Protein AF-A0A1X2GR60-F1 (afdb_monomer)

Structure (mmCIF, N/CA/C/O backbone):
data_AF-A0A1X2GR60-F1
#
_entry.id   AF-A0A1X2GR60-F1
#
loop_
_atom_site.group_PDB
_atom_site.id
_atom_site.type_symbol
_atom_site.label_atom_id
_atom_site.label_alt_id
_atom_site.label_comp_id
_atom_site.label_asym_id
_atom_site.label_entity_id
_atom_site.label_seq_id
_atom_site.pdbx_PDB_ins_code
_atom_site.Cartn_x
_atom_site.Cartn_y
_atom_site.Cartn_z
_atom_site.occupancy
_atom_site.B_iso_or_equiv
_atom_site.auth_seq_id
_atom_site.auth_comp_id
_atom_site.auth_asym_id
_atom_site.auth_atom_id
_atom_site.pdbx_PDB_model_num
ATOM 1 N N . MET A 1 1 ? -21.764 -16.184 -17.260 1.00 87.44 1 MET A N 1
ATOM 2 C CA . MET A 1 1 ? -20.503 -15.570 -16.790 1.00 87.44 1 MET A CA 1
ATOM 3 C C . MET A 1 1 ? -19.332 -15.971 -17.680 1.00 87.44 1 MET A C 1
ATOM 5 O O . MET A 1 1 ? -18.820 -15.105 -18.367 1.00 87.44 1 MET A O 1
ATOM 9 N N . VAL A 1 2 ? -18.964 -17.258 -17.757 1.00 93.44 2 VAL A N 1
ATOM 10 C CA . VAL A 1 2 ? -17.847 -17.737 -18.608 1.00 93.44 2 VAL A CA 1
ATOM 11 C C . VAL A 1 2 ? -18.025 -17.374 -20.090 1.00 93.44 2 VAL A C 1
ATOM 13 O O . VAL A 1 2 ? -17.115 -16.819 -20.694 1.00 93.44 2 VAL A O 1
ATOM 16 N N . GLU A 1 3 ? -19.208 -17.631 -20.658 1.00 94.69 3 GLU A N 1
ATOM 17 C CA . GLU A 1 3 ? -19.495 -17.353 -22.076 1.00 94.69 3 GLU A CA 1
ATOM 18 C C . GLU A 1 3 ? -19.376 -15.862 -22.424 1.00 94.69 3 GLU A C 1
ATOM 20 O O . GLU A 1 3 ? -18.867 -15.495 -23.476 1.00 94.69 3 GLU A O 1
ATOM 25 N N . THR A 1 4 ? -19.771 -14.989 -21.496 1.00 93.88 4 THR A N 1
ATOM 26 C CA . THR A 1 4 ? -19.674 -13.533 -21.643 1.00 93.88 4 THR A CA 1
ATOM 27 C C . THR A 1 4 ? -18.219 -13.077 -21.762 1.00 93.88 4 THR A C 1
ATOM 29 O O . THR A 1 4 ? -17.904 -12.268 -22.627 1.00 93.88 4 THR A O 1
ATOM 32 N N . VAL A 1 5 ? -17.323 -13.622 -20.930 1.00 92.31 5 VAL A N 1
ATOM 33 C CA . VAL A 1 5 ? -15.880 -13.326 -21.000 1.00 92.31 5 VAL A CA 1
ATOM 34 C C . VAL A 1 5 ? -15.274 -13.906 -22.280 1.00 92.31 5 VAL A C 1
ATOM 36 O O . VAL A 1 5 ? -14.484 -13.238 -22.937 1.00 92.31 5 VAL A O 1
ATOM 39 N N . ARG A 1 6 ? -15.682 -15.116 -22.679 1.00 94.00 6 ARG A N 1
ATOM 40 C CA . ARG A 1 6 ? -15.209 -15.776 -23.906 1.00 94.00 6 ARG A CA 1
ATOM 41 C C . ARG A 1 6 ? -15.591 -15.014 -25.179 1.00 94.00 6 ARG A C 1
ATOM 43 O O . ARG A 1 6 ? -14.799 -14.970 -26.112 1.00 94.00 6 ARG A O 1
ATOM 50 N N . ALA A 1 7 ? -16.776 -14.405 -25.214 1.00 94.94 7 ALA A N 1
ATOM 51 C CA . ALA A 1 7 ? -17.212 -13.579 -26.339 1.00 94.94 7 ALA A CA 1
ATOM 52 C C . ALA A 1 7 ? -16.352 -12.313 -26.513 1.00 94.94 7 ALA A C 1
ATOM 54 O O . ALA A 1 7 ? -16.164 -11.859 -27.637 1.00 94.94 7 ALA A O 1
ATOM 55 N N . MET A 1 8 ? -15.819 -11.759 -25.416 1.00 92.62 8 MET A N 1
ATOM 56 C CA . MET A 1 8 ? -14.900 -10.613 -25.451 1.00 92.62 8 MET A CA 1
ATOM 57 C C . MET A 1 8 ? -13.451 -11.033 -25.736 1.00 92.62 8 MET A C 1
ATOM 59 O O . MET A 1 8 ? -12.736 -10.318 -26.431 1.00 92.62 8 MET A O 1
ATOM 63 N N . PHE A 1 9 ? -13.027 -12.190 -25.214 1.00 92.06 9 PHE A N 1
ATOM 64 C CA . PHE A 1 9 ? -11.662 -12.707 -25.322 1.00 92.06 9 PHE A CA 1
ATOM 65 C C . PHE A 1 9 ? -11.655 -14.150 -25.852 1.00 92.06 9 PHE A C 1
ATOM 67 O O . PHE A 1 9 ? -11.554 -15.098 -25.065 1.00 92.06 9 PHE A O 1
ATOM 74 N N . PRO A 1 10 ? -11.746 -14.346 -27.180 1.00 91.25 10 PRO A N 1
ATOM 75 C CA . PRO A 1 10 ? -11.765 -15.682 -27.776 1.00 91.25 10 PRO A CA 1
ATOM 76 C C . PRO A 1 10 ? -10.426 -16.425 -27.642 1.00 91.25 10 PRO A C 1
ATOM 78 O O . PRO A 1 10 ? -10.414 -17.655 -27.668 1.00 91.25 10 PRO A O 1
ATOM 81 N N . ASP A 1 11 ? -9.321 -15.695 -27.458 1.00 91.50 11 ASP A N 1
ATOM 82 C CA . ASP A 1 11 ? -7.968 -16.251 -27.316 1.00 91.50 11 ASP A CA 1
ATOM 83 C C . ASP A 1 11 ? -7.690 -16.843 -25.924 1.00 91.50 11 ASP A C 1
ATOM 85 O O . ASP A 1 11 ? -6.737 -17.602 -25.739 1.00 91.50 11 ASP A O 1
ATOM 89 N N . ILE A 1 12 ? -8.519 -16.520 -24.923 1.00 89.81 12 ILE A N 1
ATOM 90 C CA . ILE A 1 12 ? -8.322 -16.993 -23.552 1.00 89.81 12 ILE A CA 1
ATOM 91 C C . ILE A 1 12 ? -9.020 -18.349 -23.364 1.00 89.81 12 ILE A C 1
ATOM 93 O O . ILE A 1 12 ? -10.223 -18.480 -23.617 1.00 89.81 12 ILE A O 1
ATOM 97 N N . PRO A 1 13 ? -8.314 -19.379 -22.859 1.00 91.44 13 PRO A N 1
ATOM 98 C CA . PRO A 1 13 ? -8.901 -20.697 -22.672 1.00 91.44 13 PRO A CA 1
ATOM 99 C C . PRO A 1 13 ? -9.996 -20.681 -21.601 1.00 91.44 13 PRO A C 1
ATOM 101 O O . PRO A 1 13 ? -9.857 -20.095 -20.526 1.00 91.44 13 PRO A O 1
ATOM 104 N N . THR A 1 14 ? -11.075 -21.425 -21.856 1.00 91.69 14 THR A N 1
ATOM 105 C CA . THR A 1 14 ? -12.252 -21.496 -20.974 1.00 91.69 14 THR A CA 1
ATOM 106 C C . THR A 1 14 ? -11.908 -21.958 -19.554 1.00 91.69 14 THR A C 1
ATOM 108 O O . THR A 1 14 ? -12.514 -21.488 -18.595 1.00 91.69 14 THR A O 1
ATOM 111 N N . ALA A 1 15 ? -10.901 -22.823 -19.402 1.00 91.44 15 ALA A N 1
ATOM 112 C CA . ALA A 1 15 ? -10.417 -23.277 -18.099 1.00 91.44 15 ALA A CA 1
ATOM 113 C C . ALA A 1 15 ? -9.835 -22.130 -17.250 1.00 91.44 15 ALA A C 1
ATOM 115 O O . ALA A 1 15 ? -10.083 -22.068 -16.048 1.00 91.44 15 ALA A O 1
ATOM 116 N N . ALA A 1 16 ? -9.109 -21.193 -17.869 1.00 91.19 16 ALA A N 1
ATOM 117 C CA . ALA A 1 16 ? -8.563 -20.027 -17.174 1.00 91.19 16 ALA A CA 1
ATOM 118 C C . ALA A 1 16 ? -9.665 -19.048 -16.760 1.00 91.19 16 ALA A C 1
ATOM 120 O O . ALA A 1 16 ? -9.667 -18.563 -15.632 1.00 91.19 16 ALA A O 1
ATOM 121 N N . ILE A 1 17 ? -10.661 -18.844 -17.628 1.00 93.19 17 ILE A N 1
ATOM 122 C CA . ILE A 1 17 ? -11.840 -18.023 -17.321 1.00 93.19 17 ILE A CA 1
ATOM 123 C C . ILE A 1 17 ? -12.613 -18.602 -16.131 1.00 93.19 17 ILE A C 1
ATOM 125 O O . ILE A 1 17 ? -13.003 -17.865 -15.232 1.00 93.19 17 ILE A O 1
ATOM 129 N N . GLN A 1 18 ? -12.825 -19.920 -16.101 1.00 93.19 18 GLN A N 1
ATOM 130 C CA . GLN A 1 18 ? -13.515 -20.586 -14.994 1.00 93.19 18 GLN A CA 1
ATOM 131 C C . GLN A 1 18 ? -12.749 -20.450 -13.678 1.00 93.19 18 GLN A C 1
ATOM 133 O O . GLN A 1 18 ? -13.351 -20.102 -12.666 1.00 93.19 18 GLN A O 1
ATOM 138 N N . ALA A 1 19 ? -11.436 -20.680 -13.696 1.00 92.25 19 ALA A N 1
ATOM 139 C CA . ALA A 1 19 ? -10.601 -20.572 -12.506 1.00 92.25 19 ALA A CA 1
ATOM 140 C C . ALA A 1 19 ? -10.563 -19.141 -11.951 1.00 92.25 19 ALA A C 1
ATOM 142 O O . ALA A 1 19 ? -10.631 -18.944 -10.737 1.00 92.25 19 ALA A O 1
ATOM 143 N N . ASP A 1 20 ? -10.487 -18.138 -12.831 1.00 92.88 20 ASP A N 1
ATOM 144 C CA . ASP A 1 20 ? -10.507 -16.739 -12.415 1.00 92.88 20 ASP A CA 1
ATOM 145 C C . ASP A 1 20 ? -11.880 -16.333 -11.870 1.00 92.88 20 ASP A C 1
ATOM 147 O O . ASP A 1 20 ? -11.954 -15.782 -10.776 1.00 92.88 20 ASP A O 1
ATOM 151 N N . LEU A 1 21 ? -12.970 -16.711 -12.548 1.00 93.44 21 LEU A N 1
ATOM 152 C CA . LEU A 1 21 ? -14.335 -16.464 -12.073 1.00 93.44 21 LEU A CA 1
ATOM 153 C C . LEU A 1 21 ? -14.640 -17.162 -10.744 1.00 93.44 21 LEU A C 1
ATOM 155 O O . LEU A 1 21 ? -15.385 -16.618 -9.937 1.00 93.44 21 LEU A O 1
ATOM 159 N N . GLN A 1 22 ? -14.069 -18.340 -10.483 1.00 92.38 22 GLN A N 1
ATOM 160 C CA . GLN A 1 22 ? -14.180 -18.993 -9.175 1.00 92.38 22 GLN A CA 1
ATOM 161 C C . GLN A 1 22 ? -13.456 -18.216 -8.068 1.00 92.38 22 GLN A C 1
ATOM 163 O O . GLN A 1 22 ? -13.855 -18.298 -6.908 1.00 92.38 22 GLN A O 1
ATOM 168 N N . ARG A 1 23 ? -12.404 -17.461 -8.411 1.00 90.31 23 ARG A N 1
ATOM 169 C CA . ARG A 1 23 ? -11.638 -16.642 -7.465 1.00 90.31 23 ARG A CA 1
ATOM 170 C C . ARG A 1 23 ? -12.270 -15.268 -7.243 1.00 90.31 23 ARG A C 1
ATOM 172 O O . ARG A 1 23 ? -12.297 -14.799 -6.110 1.00 90.31 23 ARG A O 1
ATOM 179 N N . THR A 1 24 ? -12.733 -14.614 -8.306 1.00 92.69 24 THR A N 1
ATOM 180 C CA . THR A 1 24 ? -13.265 -13.242 -8.270 1.00 92.69 24 THR A CA 1
ATOM 181 C C . THR A 1 24 ? -14.770 -13.195 -8.017 1.00 92.69 24 THR A C 1
ATOM 183 O O . THR A 1 24 ? -15.254 -12.250 -7.402 1.00 92.69 24 THR A O 1
ATOM 186 N N . GLY A 1 25 ? -15.524 -14.184 -8.506 1.00 92.75 25 GLY A N 1
ATOM 187 C CA . GLY A 1 25 ? -16.986 -14.219 -8.457 1.00 92.75 25 GLY A CA 1
ATOM 188 C C . GLY A 1 25 ? -17.690 -13.195 -9.358 1.00 92.75 25 GLY A C 1
ATOM 189 O O . GLY A 1 25 ? -18.919 -13.164 -9.372 1.00 92.75 25 GLY A O 1
ATOM 190 N N . SER A 1 26 ? -16.954 -12.370 -10.116 1.00 94.88 26 SER A N 1
ATOM 191 C CA . SER A 1 26 ? -17.516 -11.328 -10.984 1.00 94.88 26 SER A CA 1
ATOM 192 C C . SER A 1 26 ? -16.854 -11.306 -12.358 1.00 94.88 26 SER A C 1
ATOM 194 O O . SER A 1 26 ? -15.631 -11.350 -12.491 1.00 94.88 26 SER A O 1
ATOM 196 N N . VAL A 1 27 ? -17.694 -11.173 -13.386 1.00 95.19 27 VAL A N 1
ATOM 197 C CA . VAL A 1 27 ? -17.281 -11.044 -14.789 1.00 95.19 27 VAL A CA 1
ATOM 198 C C . VAL A 1 27 ? -16.443 -9.786 -14.997 1.00 95.19 27 VAL A C 1
ATOM 200 O O . VAL A 1 27 ? -15.426 -9.849 -15.677 1.00 95.19 27 VAL A O 1
ATOM 203 N N . GLU A 1 28 ? -16.829 -8.668 -14.386 1.00 95.44 28 GLU A N 1
ATOM 204 C CA . GLU A 1 28 ? -16.167 -7.370 -14.569 1.00 95.44 28 GLU A CA 1
ATOM 205 C C . GLU A 1 28 ? -14.723 -7.404 -14.057 1.00 95.44 28 GLU A C 1
ATOM 207 O O . GLU A 1 28 ? -13.801 -6.973 -14.745 1.00 95.44 28 GLU A O 1
ATOM 212 N N . THR A 1 29 ? -14.506 -7.996 -12.879 1.00 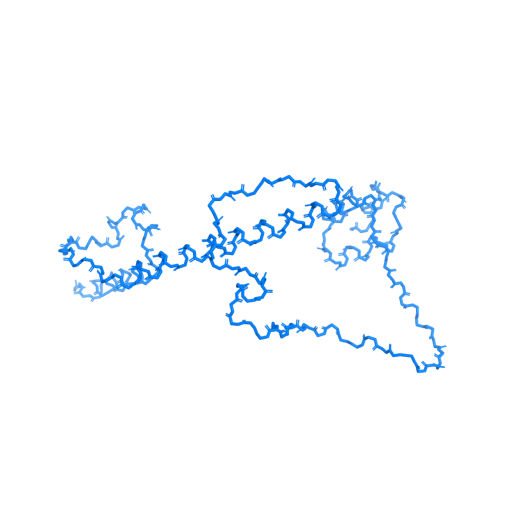94.62 29 THR A N 1
ATOM 213 C CA . THR A 1 29 ? -13.167 -8.157 -12.297 1.00 94.62 29 THR A CA 1
ATOM 214 C C . THR A 1 29 ? -12.302 -9.109 -13.119 1.00 94.62 29 THR A C 1
ATOM 216 O O . THR A 1 29 ? -11.115 -8.859 -13.297 1.00 94.62 29 THR A O 1
ATOM 219 N N . THR A 1 30 ? -12.883 -10.183 -13.659 1.00 94.00 30 THR A N 1
ATOM 220 C CA . THR A 1 30 ? -12.155 -11.109 -14.539 1.00 94.00 30 THR A CA 1
ATOM 221 C C . THR A 1 30 ? -11.760 -10.458 -15.867 1.00 94.00 30 THR A C 1
ATOM 223 O O . THR A 1 30 ? -10.674 -10.729 -16.375 1.00 94.00 30 THR A O 1
ATOM 226 N N . VAL A 1 31 ? -12.587 -9.557 -16.407 1.00 94.06 31 VAL A N 1
ATOM 227 C CA . VAL A 1 31 ? -12.248 -8.752 -17.593 1.00 94.06 31 VAL A CA 1
ATOM 228 C C . VAL A 1 31 ? -11.108 -7.770 -17.288 1.00 94.06 31 VAL A C 1
ATOM 230 O O . VAL A 1 31 ? -10.168 -7.684 -18.075 1.00 94.06 31 VAL A O 1
ATOM 233 N N . ASP A 1 32 ? -11.137 -7.080 -16.142 1.00 94.56 32 ASP A N 1
ATOM 234 C CA . ASP A 1 32 ? -10.046 -6.182 -15.715 1.00 94.56 32 ASP A CA 1
ATOM 235 C C . ASP A 1 32 ? -8.715 -6.933 -15.541 1.00 94.56 32 ASP A C 1
ATOM 237 O O . ASP A 1 32 ? -7.683 -6.483 -16.040 1.00 94.56 32 ASP A O 1
ATOM 241 N N . ASN A 1 33 ? -8.741 -8.115 -14.916 1.00 92.50 33 ASN A N 1
ATOM 242 C CA . ASN A 1 33 ? -7.558 -8.968 -14.761 1.00 92.50 33 ASN A CA 1
ATOM 243 C C . ASN A 1 33 ? -6.994 -9.404 -16.122 1.00 92.50 33 ASN A C 1
ATOM 245 O O . ASN A 1 33 ? -5.794 -9.293 -16.361 1.00 92.50 33 ASN A O 1
ATOM 249 N N . ALA A 1 34 ? -7.862 -9.851 -17.037 1.00 91.25 34 ALA A N 1
ATOM 250 C CA . ALA A 1 34 ? -7.452 -10.256 -18.379 1.00 91.25 34 ALA A CA 1
ATOM 251 C C . ALA A 1 34 ? -6.785 -9.107 -19.157 1.00 91.25 34 ALA A C 1
ATOM 253 O O . ALA A 1 34 ? -5.815 -9.337 -19.877 1.00 91.25 34 ALA A O 1
ATOM 254 N N . LEU A 1 35 ? -7.268 -7.870 -18.988 1.00 92.75 35 LEU A N 1
ATOM 255 C CA . LEU A 1 35 ? -6.684 -6.677 -19.608 1.00 92.75 35 LEU A CA 1
ATOM 256 C C . LEU A 1 35 ? -5.366 -6.249 -18.951 1.00 92.75 35 LEU A C 1
ATOM 258 O O . LEU A 1 35 ? -4.449 -5.828 -19.654 1.00 92.75 35 LEU A O 1
ATOM 262 N N . ARG A 1 36 ? -5.257 -6.350 -17.620 1.00 91.88 36 ARG A N 1
ATOM 263 C CA . ARG A 1 36 ? -4.046 -5.977 -16.870 1.00 91.88 36 ARG A CA 1
ATOM 264 C C . ARG A 1 36 ? -2.857 -6.874 -17.176 1.00 91.88 36 ARG A C 1
ATOM 266 O O . ARG A 1 36 ? -1.758 -6.369 -17.388 1.00 91.88 36 ARG A O 1
ATOM 273 N N . ASP A 1 37 ? -3.085 -8.181 -17.173 1.00 84.12 37 ASP A N 1
ATOM 274 C CA . ASP A 1 37 ? -2.028 -9.186 -17.302 1.00 84.12 37 ASP A CA 1
ATOM 275 C C . ASP A 1 37 ? -1.843 -9.669 -18.754 1.00 84.12 37 ASP A C 1
ATOM 277 O O . ASP A 1 37 ? -0.940 -10.455 -19.040 1.00 84.12 37 ASP A O 1
ATOM 281 N N . GLY A 1 38 ? -2.679 -9.196 -19.690 1.00 82.75 38 GLY A N 1
ATOM 282 C CA . GLY A 1 38 ? -2.669 -9.636 -21.091 1.00 82.75 38 GLY A CA 1
ATOM 283 C C . GLY A 1 38 ? -3.144 -11.082 -21.281 1.00 82.75 38 GLY A C 1
ATOM 284 O O . GLY A 1 38 ? -2.837 -11.711 -22.292 1.00 82.75 38 GLY A O 1
ATOM 285 N N . GLY A 1 39 ? -3.860 -11.629 -20.298 1.00 84.50 39 GLY A N 1
ATOM 286 C CA . GLY A 1 39 ? -4.341 -13.005 -20.258 1.00 84.50 39 GLY A CA 1
ATOM 287 C C . GLY A 1 39 ? -4.725 -13.419 -18.838 1.00 84.50 39 GLY A C 1
ATOM 288 O O . GLY A 1 39 ? -4.463 -12.704 -17.876 1.00 84.50 39 GLY A O 1
ATOM 289 N N . LEU A 1 40 ? -5.359 -14.585 -18.692 1.00 87.12 40 LEU A N 1
ATOM 290 C CA . LEU A 1 40 ? -5.701 -15.141 -17.379 1.00 87.12 40 LEU A CA 1
ATOM 291 C C . LEU A 1 40 ? -4.720 -16.251 -16.982 1.00 87.12 40 LEU A C 1
ATOM 293 O O . LEU A 1 40 ? -4.317 -17.044 -17.840 1.00 87.12 40 LEU A O 1
ATOM 297 N N . PRO A 1 41 ? -4.355 -16.360 -15.691 1.00 82.12 41 PRO A N 1
ATOM 298 C CA . PRO A 1 41 ? -3.475 -17.423 -15.225 1.00 82.12 41 PRO A CA 1
ATOM 299 C C . PRO A 1 41 ? -4.136 -18.788 -15.446 1.00 82.12 41 PRO A C 1
ATOM 301 O O . PRO A 1 41 ? -5.270 -19.018 -15.020 1.00 82.12 41 PRO A O 1
ATOM 304 N N . MET A 1 42 ? -3.423 -19.710 -16.102 1.00 78.12 42 MET A N 1
ATOM 305 C CA . MET A 1 42 ? -3.936 -21.066 -16.292 1.00 78.12 42 MET A CA 1
ATOM 306 C C . MET A 1 42 ? -4.059 -21.790 -14.945 1.00 78.12 42 MET A C 1
ATOM 308 O O . MET A 1 42 ? -3.121 -21.751 -14.142 1.00 78.12 42 MET A O 1
ATOM 312 N N . PRO A 1 43 ? -5.179 -22.493 -14.693 1.00 75.50 43 PRO A N 1
ATOM 313 C CA . PRO A 1 43 ? -5.293 -23.333 -13.518 1.00 75.50 43 PRO A CA 1
ATOM 314 C C . PRO A 1 43 ? -4.280 -24.469 -13.619 1.00 75.50 43 PRO A C 1
ATOM 316 O O . PRO A 1 43 ? -4.212 -25.176 -14.628 1.00 75.50 43 PRO A O 1
ATOM 319 N N . VAL A 1 44 ? -3.507 -24.667 -12.552 1.00 69.81 44 VAL A N 1
ATOM 320 C CA . VAL A 1 44 ? -2.686 -25.867 -12.400 1.00 69.81 44 VAL A CA 1
ATOM 321 C C . VAL A 1 44 ? -3.626 -27.072 -12.364 1.00 69.81 44 VAL A C 1
ATOM 323 O O . VAL A 1 44 ? -4.346 -27.292 -11.394 1.00 69.81 44 VAL A O 1
ATOM 326 N N . SER A 1 45 ? -3.684 -27.829 -13.460 1.00 58.09 45 SER A N 1
ATOM 327 C CA . SER A 1 45 ? -4.445 -29.076 -13.498 1.00 58.09 45 SER A CA 1
ATOM 328 C C . SER A 1 45 ? -3.751 -30.092 -12.600 1.00 58.09 45 SER A C 1
ATOM 330 O O . SER A 1 45 ? -2.784 -30.734 -13.001 1.00 58.09 45 SER A O 1
ATOM 332 N N . THR A 1 46 ? -4.241 -30.256 -11.373 1.00 52.94 46 THR A N 1
ATOM 333 C CA . THR A 1 46 ? -3.963 -31.451 -10.577 1.00 52.94 46 THR A CA 1
ATOM 334 C C . THR A 1 46 ? -4.718 -32.611 -11.217 1.00 52.94 46 THR A C 1
ATOM 336 O O . THR A 1 46 ? -5.842 -32.929 -10.836 1.00 52.94 46 THR A O 1
ATOM 339 N N . THR A 1 47 ? -4.141 -33.220 -12.249 1.00 52.41 47 THR A N 1
ATOM 340 C CA . THR A 1 47 ? -4.623 -34.507 -12.750 1.00 52.41 47 THR A CA 1
ATOM 341 C C . THR A 1 47 ? -4.427 -35.540 -11.636 1.00 52.41 47 THR A C 1
ATOM 343 O O . THR A 1 47 ? -3.291 -35.685 -11.174 1.00 52.41 47 THR A O 1
ATOM 346 N N . PRO A 1 48 ? -5.462 -36.266 -11.177 1.00 46.53 48 PRO A N 1
ATOM 347 C CA . PRO A 1 48 ? -5.273 -37.358 -10.232 1.00 46.53 48 PRO A CA 1
ATOM 348 C C . PRO A 1 48 ? -4.674 -38.561 -10.971 1.00 46.53 48 PRO A C 1
ATOM 350 O O . PRO A 1 48 ? -5.368 -39.516 -11.312 1.00 46.53 48 PRO A O 1
ATOM 353 N N . SER A 1 49 ? -3.373 -38.516 -11.247 1.00 43.25 49 SER A N 1
ATOM 354 C CA . SER A 1 49 ? -2.632 -39.704 -11.659 1.00 43.25 49 SER A CA 1
ATOM 355 C C . SER A 1 49 ? -2.388 -40.556 -10.421 1.00 43.25 49 SER A C 1
ATOM 357 O O . SER A 1 49 ? -1.540 -40.242 -9.589 1.00 43.25 49 SER A O 1
ATOM 359 N N . GLN A 1 50 ? -3.153 -41.640 -10.301 1.00 50.03 50 GLN A N 1
ATOM 360 C CA . GLN A 1 50 ? -2.789 -42.777 -9.466 1.00 50.03 50 GLN A CA 1
ATOM 361 C C . GLN A 1 50 ? -1.412 -43.285 -9.913 1.00 50.03 50 GLN A C 1
ATOM 363 O O . GLN A 1 50 ? -1.287 -43.912 -10.960 1.00 50.03 50 GLN A O 1
ATOM 368 N N . THR A 1 51 ? -0.373 -43.011 -9.134 1.00 41.62 51 THR A N 1
ATOM 369 C CA . THR A 1 51 ? 0.821 -43.855 -9.083 1.00 41.62 51 THR A CA 1
ATOM 370 C C . THR A 1 51 ? 1.522 -43.632 -7.749 1.00 41.62 51 THR A C 1
ATOM 372 O O . THR A 1 51 ? 1.813 -42.505 -7.347 1.00 41.62 51 THR A O 1
ATOM 375 N N . ASN A 1 52 ? 1.726 -44.729 -7.024 1.00 51.03 52 ASN A N 1
ATOM 376 C CA . ASN A 1 52 ? 2.424 -44.775 -5.751 1.00 51.03 52 ASN A CA 1
ATOM 377 C C . ASN A 1 52 ? 3.860 -44.259 -5.915 1.00 51.03 52 ASN A C 1
ATOM 379 O O . ASN A 1 52 ? 4.701 -44.917 -6.522 1.00 51.03 52 ASN A O 1
ATOM 383 N N . SER A 1 53 ? 4.172 -43.114 -5.317 1.00 44.09 53 SER A N 1
ATOM 384 C CA . SER A 1 53 ? 5.540 -42.700 -4.993 1.00 44.09 53 SER A CA 1
ATOM 385 C C . SER A 1 53 ? 5.487 -41.751 -3.792 1.00 44.09 53 SER A C 1
ATOM 387 O O . SER A 1 53 ? 4.735 -40.777 -3.842 1.00 44.09 53 SER A O 1
ATOM 389 N N . PRO A 1 54 ? 6.232 -42.001 -2.700 1.00 48.59 54 PRO A N 1
ATOM 390 C CA . PRO A 1 54 ? 6.288 -41.069 -1.584 1.00 48.59 54 PRO A CA 1
ATOM 391 C C . PRO A 1 54 ? 7.173 -39.883 -1.985 1.00 48.59 54 PRO A C 1
ATOM 393 O O . PRO A 1 54 ? 8.397 -39.964 -1.956 1.00 48.59 54 PRO A O 1
ATOM 396 N N . SER A 1 55 ? 6.540 -38.783 -2.386 1.00 47.69 55 SER A N 1
ATOM 397 C CA . SER A 1 55 ? 7.185 -37.489 -2.616 1.00 47.69 55 SER A CA 1
ATOM 398 C C . SER A 1 55 ? 6.501 -36.450 -1.721 1.00 47.69 55 SER A C 1
ATOM 400 O O . SER A 1 55 ? 5.279 -36.514 -1.560 1.00 47.69 55 SER A O 1
ATOM 402 N N . PRO A 1 56 ? 7.258 -35.554 -1.062 1.00 47.44 56 PRO A N 1
ATOM 403 C CA . PRO A 1 56 ? 6.766 -34.778 0.067 1.00 47.44 56 PRO A CA 1
ATOM 404 C C . PRO A 1 56 ? 5.666 -33.801 -0.348 1.00 47.44 56 PRO A C 1
ATOM 406 O O . PRO A 1 56 ? 5.855 -32.905 -1.169 1.00 47.44 56 PRO A O 1
ATOM 409 N N . SER A 1 57 ? 4.512 -33.970 0.281 1.00 50.03 57 SER A N 1
ATOM 410 C CA . SER A 1 57 ? 3.373 -33.067 0.243 1.00 50.03 57 SER A CA 1
ATOM 411 C C . SER A 1 57 ? 3.775 -31.669 0.735 1.00 50.03 57 SER A C 1
ATOM 413 O O . SER A 1 57 ? 4.271 -31.557 1.859 1.00 50.03 57 SER A O 1
ATOM 415 N N . PRO A 1 58 ? 3.473 -30.570 0.021 1.00 52.12 58 PRO A N 1
ATOM 416 C CA . PRO A 1 58 ? 3.256 -29.296 0.682 1.00 52.12 58 PRO A CA 1
ATOM 417 C C . PRO A 1 58 ? 1.860 -29.343 1.310 1.00 52.12 58 PRO A C 1
ATOM 419 O O . PRO A 1 58 ? 0.859 -28.903 0.751 1.00 52.12 58 PRO A O 1
ATOM 422 N N . SER A 1 59 ? 1.803 -29.953 2.487 1.00 49.34 59 SER A N 1
ATOM 423 C CA . SER A 1 59 ? 0.704 -29.798 3.427 1.00 49.34 59 SER A CA 1
ATOM 424 C C . SER A 1 59 ? 0.551 -28.327 3.823 1.00 49.34 59 SER A C 1
ATOM 426 O O . SER A 1 59 ? 1.532 -27.657 4.143 1.00 49.34 59 SER A O 1
ATOM 428 N N . ASN A 1 60 ? -0.705 -27.897 3.901 1.00 45.66 60 ASN A N 1
ATOM 429 C CA . ASN A 1 60 ? -1.201 -26.755 4.662 1.00 45.66 60 ASN A CA 1
ATOM 430 C C . ASN A 1 60 ? -0.875 -25.348 4.130 1.00 45.66 60 ASN A C 1
ATOM 432 O O . ASN A 1 60 ? 0.099 -24.707 4.523 1.00 45.66 60 ASN A O 1
ATOM 436 N N . ALA A 1 61 ? -1.873 -24.748 3.474 1.00 48.12 61 ALA A N 1
ATOM 437 C CA . ALA A 1 61 ? -2.202 -23.340 3.699 1.00 48.12 61 ALA A CA 1
ATOM 438 C C . ALA A 1 61 ? -2.800 -23.169 5.110 1.00 48.12 61 ALA A C 1
ATOM 440 O O . ALA A 1 61 ? -3.934 -22.745 5.303 1.00 48.12 61 ALA A O 1
ATOM 441 N N . SER A 1 62 ? -2.014 -23.516 6.126 1.00 45.94 62 SER A N 1
ATOM 442 C CA . SER A 1 62 ? -2.118 -22.855 7.413 1.00 45.94 62 SER A CA 1
ATOM 443 C C . SER A 1 62 ? -1.848 -21.383 7.147 1.00 45.94 62 SER A C 1
ATOM 445 O O . SER A 1 62 ? -0.801 -21.028 6.596 1.00 45.94 62 SER A O 1
ATOM 447 N N . THR A 1 63 ? -2.779 -20.528 7.553 1.00 50.03 63 THR A N 1
ATOM 448 C CA . THR A 1 63 ? -2.498 -19.146 7.922 1.00 50.03 63 THR A CA 1
ATOM 449 C C . THR A 1 63 ? -1.418 -19.182 8.996 1.00 50.03 63 THR A C 1
ATOM 451 O O . THR A 1 63 ? -1.691 -19.109 10.191 1.00 50.03 63 THR A O 1
ATOM 454 N N . SER A 1 64 ? -0.167 -19.355 8.572 1.00 45.53 64 SER A N 1
ATOM 455 C CA . SER A 1 64 ? 0.979 -19.003 9.374 1.00 45.53 64 SER A CA 1
ATOM 456 C C . SER A 1 64 ? 0.832 -17.506 9.571 1.00 45.53 64 SER A C 1
ATOM 458 O O . SER A 1 64 ? 1.249 -16.705 8.731 1.00 45.53 64 SER A O 1
ATOM 460 N N . SER A 1 65 ? 0.232 -17.134 10.701 1.00 53.97 65 SER A N 1
ATOM 461 C CA . SER A 1 65 ? 0.773 -16.089 11.550 1.00 53.97 65 SER A CA 1
ATOM 462 C C . SER A 1 65 ? 2.268 -16.372 11.626 1.00 53.97 65 SER A C 1
ATOM 464 O O . SER A 1 65 ? 2.750 -17.119 12.476 1.00 53.97 65 SER A O 1
ATOM 466 N N . ARG A 1 66 ? 3.006 -15.898 10.610 1.00 53.16 66 ARG A N 1
ATOM 467 C CA . ARG A 1 66 ? 4.458 -15.994 10.568 1.00 53.16 66 ARG A CA 1
ATOM 468 C C . ARG A 1 66 ? 4.843 -15.378 11.888 1.00 53.16 66 ARG A C 1
ATOM 470 O O . ARG A 1 66 ? 4.573 -14.190 12.061 1.00 53.16 66 ARG A O 1
ATOM 477 N N . LYS A 1 67 ? 5.342 -16.197 12.821 1.00 55.91 67 LYS A N 1
ATOM 478 C CA . LYS A 1 67 ? 5.861 -15.733 14.102 1.00 55.91 67 LYS A CA 1
ATOM 479 C C . LYS A 1 67 ? 6.769 -14.589 13.704 1.00 55.91 67 LYS A C 1
ATOM 481 O O . LYS A 1 67 ? 7.774 -14.830 13.030 1.00 55.91 67 LYS A O 1
ATOM 486 N N . SER A 1 68 ? 6.331 -13.351 13.928 1.00 57.88 68 SER A N 1
ATOM 487 C CA . SER A 1 68 ? 7.156 -12.200 13.621 1.00 57.88 68 SER A CA 1
ATOM 488 C C . SER A 1 68 ? 8.420 -12.493 14.399 1.00 57.88 68 SER A C 1
ATOM 490 O O . SER A 1 68 ? 8.325 -12.704 15.610 1.00 57.88 68 SER A O 1
ATOM 492 N N . ALA A 1 69 ? 9.548 -12.671 13.696 1.00 60.81 69 ALA A N 1
ATOM 493 C CA . ALA A 1 69 ? 10.847 -12.874 14.333 1.00 60.81 69 ALA A CA 1
ATOM 494 C C . ALA A 1 69 ? 10.890 -11.957 15.553 1.00 60.81 69 ALA A C 1
ATOM 496 O O . ALA A 1 69 ? 10.444 -10.829 15.393 1.00 60.81 69 ALA A O 1
ATOM 497 N N . GLN A 1 70 ? 11.274 -12.432 16.735 1.00 69.19 70 GLN A N 1
ATOM 498 C CA . GLN A 1 70 ? 11.084 -11.684 17.982 1.00 69.19 70 GLN A CA 1
ATOM 499 C C . GLN A 1 70 ? 11.856 -10.361 17.936 1.00 69.19 70 GLN A C 1
ATOM 501 O O . GLN A 1 70 ? 13.033 -10.295 18.260 1.00 69.19 70 GLN A O 1
ATOM 506 N N . HIS A 1 71 ? 11.216 -9.327 17.408 1.00 73.38 71 HIS A N 1
ATOM 507 C CA . HIS A 1 71 ? 11.694 -7.966 17.394 1.00 73.38 71 HIS A CA 1
ATOM 508 C C . HIS A 1 71 ? 10.638 -7.187 18.144 1.00 73.38 71 HIS A C 1
ATOM 510 O O . HIS A 1 71 ? 9.483 -7.141 17.719 1.00 73.38 71 HIS A O 1
ATOM 516 N N . ASP A 1 72 ? 11.044 -6.580 19.250 1.00 82.06 72 ASP A N 1
ATOM 517 C CA . ASP A 1 72 ? 10.156 -5.736 20.040 1.00 82.06 72 ASP A CA 1
ATOM 518 C C . ASP A 1 72 ? 9.756 -4.495 19.234 1.00 82.06 72 ASP A C 1
ATOM 520 O O . ASP A 1 72 ? 8.684 -3.932 19.427 1.00 82.06 72 ASP A O 1
ATOM 524 N N . ASN A 1 73 ? 10.612 -4.066 18.293 1.00 85.88 73 ASN A N 1
ATOM 525 C CA . ASN A 1 73 ? 10.432 -2.826 17.548 1.00 85.88 73 ASN A CA 1
ATOM 526 C C . ASN A 1 73 ? 10.809 -2.937 16.063 1.00 85.88 73 ASN A C 1
ATOM 528 O O . ASN A 1 73 ? 11.737 -3.649 15.666 1.00 85.88 73 ASN A O 1
ATOM 532 N N . LEU A 1 74 ? 10.141 -2.136 15.222 1.00 87.44 74 LEU A N 1
ATOM 533 C CA . LEU A 1 74 ? 10.439 -2.050 13.786 1.00 87.44 74 LEU A CA 1
ATOM 534 C C . LEU A 1 74 ? 11.877 -1.576 13.506 1.00 87.44 74 LEU A C 1
ATOM 536 O O . LEU A 1 74 ? 12.455 -1.982 12.499 1.00 87.44 74 LEU A O 1
ATOM 540 N N . LEU A 1 75 ? 12.470 -0.770 14.395 1.00 88.25 75 LEU A N 1
ATOM 541 C CA . LEU A 1 75 ? 13.864 -0.324 14.276 1.00 88.25 75 LEU A CA 1
ATOM 542 C C . LEU A 1 75 ? 14.835 -1.507 14.319 1.00 88.25 75 LEU A C 1
ATOM 544 O O . LEU A 1 75 ? 15.732 -1.585 13.487 1.00 88.25 75 LEU A O 1
ATOM 548 N N . GLN A 1 76 ? 14.618 -2.458 15.232 1.00 88.81 76 GLN A N 1
ATOM 549 C CA . GLN A 1 76 ? 15.443 -3.665 15.343 1.00 88.81 76 GLN A CA 1
ATOM 550 C C . GLN A 1 76 ? 15.254 -4.569 14.126 1.00 88.81 76 GLN A C 1
ATOM 552 O O . GLN A 1 76 ? 16.226 -5.055 13.551 1.00 88.81 76 GLN A O 1
ATOM 557 N N . ARG A 1 77 ? 14.003 -4.738 13.675 1.00 89.12 77 ARG A N 1
ATOM 558 C CA . ARG A 1 77 ? 13.689 -5.543 12.487 1.00 89.12 77 ARG A CA 1
ATOM 559 C C . ARG A 1 77 ? 14.414 -5.045 11.240 1.00 89.12 77 ARG A C 1
ATOM 561 O O . ARG A 1 77 ? 14.835 -5.849 10.410 1.00 89.12 77 ARG A O 1
ATOM 568 N N . TYR A 1 78 ? 14.511 -3.728 11.091 1.00 86.75 78 TYR A N 1
ATOM 569 C CA . TYR A 1 78 ? 15.070 -3.091 9.901 1.00 86.75 78 TYR A CA 1
ATOM 570 C C . TYR A 1 78 ? 16.465 -2.508 10.102 1.00 86.75 78 TYR A C 1
ATOM 572 O O . TYR A 1 78 ? 16.993 -1.928 9.161 1.00 86.75 78 TYR A O 1
ATOM 580 N N . LYS A 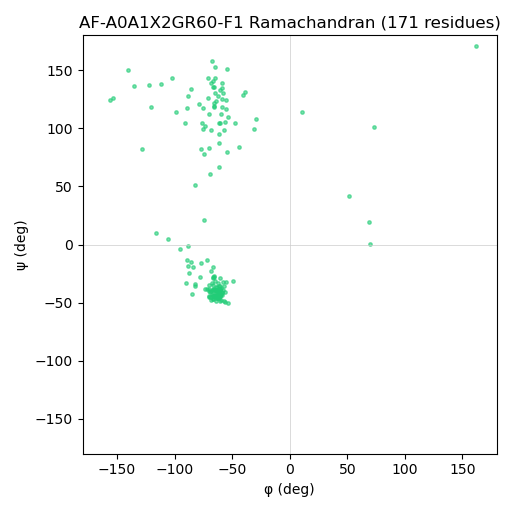1 79 ? 17.074 -2.714 11.277 1.00 87.94 79 LYS A N 1
ATOM 581 C CA . LYS A 1 79 ? 18.417 -2.228 11.625 1.00 87.94 79 LYS A CA 1
ATOM 582 C C . LYS A 1 79 ? 18.573 -0.722 11.352 1.00 87.94 79 LYS A C 1
ATOM 584 O O . LYS A 1 79 ? 19.583 -0.287 10.812 1.00 87.94 79 LYS A O 1
ATOM 589 N N . ILE A 1 80 ? 17.540 0.055 11.686 1.00 85.62 80 ILE A N 1
ATOM 590 C CA . ILE A 1 80 ? 17.516 1.510 11.495 1.00 85.62 80 ILE A CA 1
ATOM 591 C C . ILE A 1 80 ? 18.097 2.157 12.752 1.00 85.62 80 ILE A C 1
ATOM 593 O O . ILE A 1 80 ? 17.523 2.010 13.835 1.00 85.62 80 ILE A O 1
ATOM 597 N N . SER A 1 81 ? 19.216 2.866 12.610 1.00 82.25 81 SER A N 1
ATOM 598 C CA . SER A 1 81 ? 19.790 3.661 13.699 1.00 82.25 81 SER A CA 1
ATOM 599 C C . SER A 1 81 ? 18.887 4.857 14.022 1.00 82.25 81 SER A C 1
ATOM 601 O O . SER A 1 81 ? 18.370 5.484 13.097 1.00 82.25 81 SER A O 1
ATOM 603 N N . PRO A 1 82 ? 18.691 5.199 15.306 1.00 72.94 82 PRO A N 1
ATOM 604 C CA . PRO A 1 82 ? 17.844 6.321 15.707 1.00 72.94 82 PRO A CA 1
ATOM 605 C C . PRO A 1 82 ? 18.398 7.691 15.279 1.00 72.94 82 PRO A C 1
ATOM 607 O O . PRO A 1 82 ? 17.618 8.634 15.208 1.00 72.94 82 PRO A O 1
ATOM 610 N N . ASP A 1 83 ? 19.696 7.776 14.971 1.00 70.25 83 ASP A N 1
ATOM 611 C CA . ASP A 1 83 ? 20.408 9.000 14.569 1.00 70.25 83 ASP A CA 1
ATOM 612 C C . ASP A 1 83 ? 20.373 9.275 13.056 1.00 70.25 83 ASP A C 1
ATOM 614 O O . ASP A 1 83 ? 20.955 10.247 12.585 1.00 70.25 83 ASP A O 1
ATOM 618 N N . GLN A 1 84 ? 19.747 8.404 12.258 1.00 67.69 84 GLN A N 1
ATOM 619 C CA . GLN A 1 84 ? 19.546 8.679 10.835 1.00 67.69 84 GLN A CA 1
ATOM 620 C C . GLN A 1 84 ? 18.512 9.797 10.712 1.00 67.69 84 GLN A C 1
ATOM 622 O O . GLN A 1 84 ? 17.359 9.588 11.057 1.00 67.69 84 GLN A O 1
ATOM 627 N N . ASP A 1 85 ? 18.898 10.981 10.247 1.00 57.88 85 ASP A N 1
ATOM 628 C CA . ASP A 1 85 ? 17.980 12.107 10.060 1.00 57.88 85 ASP A CA 1
ATOM 629 C C . ASP A 1 85 ? 16.819 11.727 9.119 1.00 57.88 85 ASP A C 1
ATOM 631 O O . ASP A 1 85 ? 16.927 11.746 7.892 1.00 57.88 85 ASP A O 1
ATOM 635 N N . GLY A 1 86 ? 15.670 11.372 9.700 1.00 62.22 86 GLY A N 1
ATOM 636 C CA . GLY A 1 86 ? 14.425 11.041 8.997 1.00 62.22 86 GLY A CA 1
ATOM 637 C C . GLY A 1 86 ? 13.704 12.263 8.423 1.00 62.22 86 GLY A C 1
ATOM 638 O O . GLY A 1 86 ? 12.496 12.213 8.221 1.00 62.22 86 GLY A O 1
ATOM 639 N N . THR A 1 87 ? 14.421 13.365 8.215 1.00 60.91 87 THR A N 1
ATOM 640 C CA . THR A 1 87 ? 13.870 14.682 7.872 1.00 60.91 87 THR A CA 1
ATOM 641 C C . THR A 1 87 ? 13.686 14.853 6.361 1.00 60.91 87 THR A C 1
ATOM 643 O O . THR A 1 87 ? 12.832 15.618 5.921 1.00 60.91 87 THR A O 1
ATOM 646 N N . VAL A 1 88 ? 14.444 14.115 5.543 1.00 75.81 88 VAL A N 1
ATOM 647 C CA . VAL A 1 88 ? 14.403 14.242 4.079 1.00 75.81 88 VAL A CA 1
ATOM 648 C C . VAL A 1 88 ? 13.530 13.143 3.477 1.00 75.81 88 VAL A C 1
ATOM 650 O O . VAL A 1 88 ? 13.881 11.963 3.534 1.00 75.81 88 VAL A O 1
ATOM 653 N N . GLU A 1 89 ? 12.398 13.528 2.881 1.00 82.06 89 GLU A N 1
ATOM 654 C CA . GLU A 1 89 ? 11.531 12.598 2.153 1.00 82.06 89 GLU A CA 1
ATOM 655 C C . GLU A 1 89 ? 12.262 12.075 0.903 1.00 82.06 89 GLU A C 1
ATOM 657 O O . GLU A 1 89 ? 12.637 12.861 0.027 1.00 82.06 89 GLU A O 1
ATOM 662 N N . PRO A 1 90 ? 12.488 10.753 0.783 1.00 83.44 90 PRO A N 1
ATOM 663 C CA . PRO A 1 90 ? 13.133 10.205 -0.397 1.00 83.44 90 PRO A CA 1
ATOM 664 C C . PRO A 1 90 ? 12.193 10.284 -1.611 1.00 83.44 90 PRO A C 1
ATOM 666 O O . PRO A 1 90 ? 10.989 10.042 -1.475 1.00 83.44 90 PRO A O 1
ATOM 669 N N . PRO A 1 91 ? 12.727 10.556 -2.816 1.00 83.94 91 PRO A N 1
ATOM 670 C CA . PRO A 1 91 ? 11.920 10.708 -4.017 1.00 83.94 91 PRO A CA 1
ATOM 671 C C . PRO A 1 91 ? 11.115 9.438 -4.308 1.00 83.94 91 PRO A C 1
ATOM 673 O O . PRO A 1 91 ? 11.625 8.316 -4.282 1.00 83.94 91 PRO A O 1
ATOM 676 N N . LYS A 1 92 ? 9.830 9.615 -4.627 1.00 86.25 92 LYS A N 1
ATOM 677 C CA . LYS A 1 92 ? 8.893 8.532 -4.957 1.00 86.25 92 LYS A CA 1
ATOM 678 C C . LYS A 1 92 ? 9.038 8.100 -6.424 1.00 86.25 92 LYS A C 1
ATOM 680 O O . LYS A 1 92 ? 8.055 8.041 -7.156 1.00 86.25 92 LYS A O 1
ATOM 685 N N . VAL A 1 93 ? 10.266 7.819 -6.853 1.00 88.44 93 VAL A N 1
ATOM 686 C CA . VAL A 1 93 ? 10.591 7.383 -8.219 1.00 88.44 93 VAL A CA 1
ATOM 687 C C . VAL A 1 93 ? 11.058 5.931 -8.190 1.00 88.44 93 VAL A C 1
ATOM 689 O O . VAL A 1 93 ? 11.779 5.505 -7.289 1.00 88.44 93 VAL A O 1
ATOM 692 N N . TRP A 1 94 ? 10.593 5.143 -9.156 1.00 85.75 94 TRP A N 1
ATOM 693 C CA . TRP A 1 94 ? 11.001 3.754 -9.317 1.00 85.75 94 TRP A CA 1
ATOM 694 C C . TRP A 1 94 ? 12.206 3.686 -10.252 1.00 85.75 94 TRP A C 1
ATOM 696 O O . TRP A 1 94 ? 12.073 3.839 -11.462 1.00 85.75 94 TRP A O 1
ATOM 706 N N . GLU A 1 95 ? 13.384 3.462 -9.680 1.00 90.81 95 GLU A N 1
ATOM 707 C CA . GLU A 1 95 ? 14.628 3.346 -10.442 1.00 90.81 95 GLU A CA 1
ATOM 708 C C . GLU A 1 95 ? 14.610 2.114 -11.364 1.00 90.81 95 GLU A C 1
ATOM 710 O O . GLU A 1 95 ? 14.089 1.049 -11.001 1.00 90.81 95 GLU A O 1
ATOM 715 N N . ALA A 1 96 ? 15.198 2.240 -12.556 1.00 90.50 96 ALA A N 1
ATOM 716 C CA . ALA A 1 96 ? 15.320 1.142 -13.518 1.00 90.50 96 ALA A CA 1
ATOM 717 C C . ALA A 1 96 ? 16.315 0.070 -13.037 1.00 90.50 96 ALA A C 1
ATOM 719 O O . ALA A 1 96 ? 16.043 -1.125 -13.166 1.00 90.50 96 ALA A O 1
ATOM 720 N N . ASP A 1 97 ? 17.413 0.499 -12.405 1.00 94.75 97 ASP A N 1
ATOM 721 C CA . ASP A 1 97 ? 18.445 -0.380 -11.857 1.00 94.75 97 ASP A CA 1
ATOM 722 C C . ASP A 1 97 ? 17.939 -1.131 -10.607 1.00 94.75 97 ASP A C 1
ATOM 724 O O . ASP A 1 97 ? 17.537 -0.488 -9.628 1.00 94.75 97 ASP A O 1
ATOM 728 N N . PRO A 1 98 ? 18.016 -2.478 -10.561 1.00 94.00 98 PRO A N 1
ATOM 729 C CA . PRO A 1 98 ? 17.544 -3.267 -9.420 1.00 94.00 98 PRO A CA 1
ATOM 730 C C . PRO A 1 98 ? 18.192 -2.873 -8.087 1.00 94.00 98 PRO A C 1
ATOM 732 O O . PRO A 1 98 ? 17.509 -2.773 -7.067 1.00 94.00 98 PRO A O 1
ATOM 735 N N . GLN A 1 99 ? 19.498 -2.595 -8.104 1.00 93.50 99 GLN A N 1
ATOM 736 C CA . GLN A 1 99 ? 20.251 -2.252 -6.898 1.00 93.50 99 GLN A CA 1
ATOM 737 C C . GLN A 1 99 ? 19.861 -0.875 -6.350 1.00 93.50 99 GLN A C 1
ATOM 739 O O . GLN A 1 99 ? 19.619 -0.728 -5.152 1.00 93.50 99 GLN A O 1
ATOM 744 N N . LYS A 1 100 ? 19.734 0.131 -7.226 1.00 92.25 100 LYS A N 1
ATOM 745 C CA . LYS A 1 100 ? 19.303 1.482 -6.829 1.00 92.25 100 LYS A CA 1
ATOM 746 C C . LYS A 1 100 ? 17.867 1.481 -6.325 1.00 92.25 100 LYS A C 1
ATOM 748 O O . LYS A 1 100 ? 17.552 2.145 -5.345 1.00 92.25 100 LYS A O 1
ATOM 753 N N . ARG A 1 101 ? 17.003 0.682 -6.949 1.00 94.25 101 ARG A N 1
ATOM 754 C CA . ARG A 1 101 ? 15.625 0.484 -6.500 1.00 94.25 101 ARG A CA 1
ATOM 755 C C . ARG A 1 101 ? 15.564 -0.122 -5.103 1.00 94.25 101 ARG A C 1
ATOM 757 O O . ARG A 1 101 ? 14.775 0.335 -4.280 1.00 94.25 101 ARG A O 1
ATOM 764 N N . GLN A 1 102 ? 16.379 -1.137 -4.823 1.00 92.75 102 GLN A N 1
ATOM 765 C CA . GLN A 1 102 ? 16.434 -1.739 -3.494 1.00 92.75 102 GLN A CA 1
ATOM 766 C C . GLN A 1 102 ? 16.865 -0.719 -2.433 1.00 92.75 102 GLN A C 1
ATOM 768 O O . GLN A 1 102 ? 16.220 -0.630 -1.388 1.00 92.75 102 GLN A O 1
ATOM 773 N N . ASP A 1 103 ? 17.890 0.080 -2.721 1.00 90.44 103 ASP A N 1
ATOM 774 C CA . ASP A 1 103 ? 18.360 1.152 -1.839 1.00 90.44 103 ASP A CA 1
ATOM 775 C C . ASP A 1 103 ? 17.287 2.238 -1.621 1.00 90.44 103 ASP A C 1
ATOM 777 O O . ASP A 1 103 ? 16.972 2.589 -0.482 1.00 90.44 103 ASP A O 1
ATOM 781 N N . ALA A 1 104 ? 16.619 2.691 -2.687 1.00 91.19 104 ALA A N 1
ATOM 782 C CA . ALA A 1 104 ? 15.517 3.651 -2.605 1.00 91.19 104 ALA A CA 1
ATOM 783 C C . ALA A 1 104 ? 14.352 3.131 -1.741 1.00 91.19 104 ALA A C 1
ATOM 785 O O . ALA A 1 104 ? 13.806 3.859 -0.905 1.00 91.19 104 ALA A O 1
ATOM 786 N N . LEU A 1 105 ? 13.990 1.851 -1.884 1.00 91.00 105 LEU A N 1
ATOM 787 C CA . LEU A 1 105 ? 12.959 1.219 -1.060 1.00 91.00 105 LEU A CA 1
ATOM 788 C C . LEU A 1 105 ? 13.382 1.095 0.407 1.00 91.00 105 LEU A C 1
ATOM 790 O O . LEU A 1 105 ? 12.555 1.313 1.295 1.00 91.00 105 LEU A O 1
ATOM 794 N N . GLN A 1 106 ? 14.649 0.770 0.676 1.00 89.75 106 GLN A N 1
ATOM 795 C CA . GLN A 1 106 ? 15.186 0.724 2.037 1.00 89.75 106 GLN A CA 1
ATOM 796 C C . GLN A 1 106 ? 15.152 2.106 2.697 1.00 89.75 106 GLN A C 1
ATOM 798 O O . GLN A 1 106 ? 14.643 2.225 3.813 1.00 89.75 106 GLN A O 1
ATOM 803 N N . LYS A 1 107 ? 15.582 3.154 1.987 1.00 90.06 107 LYS A N 1
ATOM 804 C CA . LYS A 1 107 ? 15.528 4.548 2.457 1.00 90.06 107 LYS A CA 1
ATOM 805 C C . LYS A 1 107 ? 14.104 5.000 2.755 1.00 90.06 107 LYS A C 1
ATOM 807 O O . LYS A 1 107 ? 13.823 5.494 3.844 1.00 90.06 107 LYS A O 1
ATOM 812 N N . ARG A 1 108 ? 13.166 4.750 1.838 1.00 91.19 108 ARG A N 1
ATOM 813 C CA . ARG A 1 108 ? 11.746 5.087 2.030 1.00 91.19 108 ARG A CA 1
ATOM 814 C C . ARG A 1 108 ? 11.130 4.375 3.225 1.00 91.19 108 ARG A C 1
ATOM 816 O O . ARG A 1 108 ? 10.331 4.949 3.963 1.00 91.19 108 ARG A O 1
ATOM 823 N N . LYS A 1 109 ? 11.505 3.117 3.426 1.00 91.31 109 LYS A N 1
ATOM 824 C CA . LYS A 1 109 ? 11.061 2.332 4.570 1.00 91.31 109 LYS A CA 1
ATOM 825 C C . LYS A 1 109 ? 11.618 2.870 5.884 1.00 91.31 109 LYS A C 1
ATOM 827 O O . LYS A 1 109 ? 10.864 2.962 6.848 1.00 91.31 109 LYS A O 1
ATOM 832 N N . ALA A 1 110 ? 12.898 3.236 5.915 1.00 90.50 110 ALA A N 1
ATOM 833 C CA . ALA A 1 110 ? 13.517 3.853 7.081 1.00 90.50 110 ALA A CA 1
ATOM 834 C C . ALA A 1 110 ? 12.827 5.179 7.438 1.00 90.5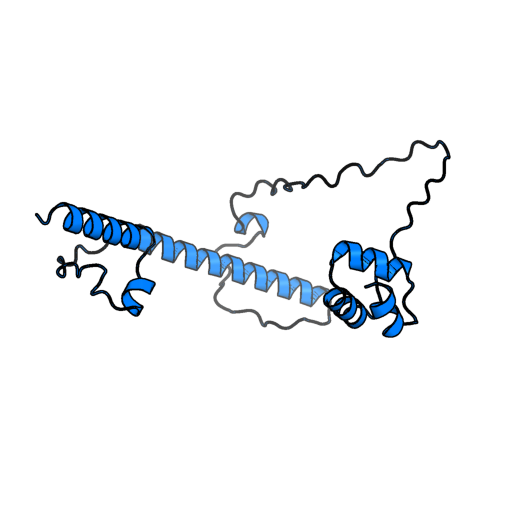0 110 ALA A C 1
ATOM 836 O O . ALA A 1 110 ? 12.383 5.342 8.573 1.00 90.50 110 ALA A O 1
ATOM 837 N N . PHE A 1 111 ? 12.617 6.047 6.443 1.00 91.50 111 PHE A N 1
ATOM 838 C CA . PHE A 1 111 ? 11.886 7.308 6.588 1.00 91.50 111 PHE A CA 1
ATOM 839 C C . PHE A 1 111 ? 10.487 7.104 7.192 1.00 91.50 111 PHE A C 1
ATOM 841 O O . PHE A 1 111 ? 10.147 7.711 8.204 1.00 91.50 111 PHE A O 1
ATOM 848 N N . MET A 1 112 ? 9.698 6.175 6.639 1.00 91.81 112 MET A N 1
ATOM 849 C CA . MET A 1 112 ? 8.347 5.883 7.135 1.00 91.81 112 MET A CA 1
ATOM 850 C C . MET A 1 112 ? 8.344 5.406 8.593 1.00 91.81 112 MET A C 1
ATOM 852 O O . MET A 1 112 ? 7.499 5.826 9.383 1.00 91.81 112 MET A O 1
ATOM 856 N N . VAL A 1 113 ? 9.279 4.528 8.964 1.00 92.00 113 VAL A N 1
ATOM 857 C CA . VAL A 1 113 ? 9.385 4.016 10.339 1.00 92.00 113 VAL A CA 1
ATOM 858 C C . VAL A 1 113 ? 9.732 5.143 11.315 1.00 92.00 113 VAL A C 1
ATOM 860 O O . VAL A 1 113 ? 9.176 5.194 12.412 1.00 92.00 113 VAL A O 1
ATOM 863 N N . MET A 1 114 ? 10.605 6.068 10.918 1.00 89.88 114 MET A N 1
ATOM 864 C CA . MET A 1 114 ? 10.975 7.210 11.752 1.00 89.88 114 MET A CA 1
ATOM 865 C C . MET A 1 114 ? 9.848 8.224 11.903 1.00 89.88 114 MET A C 1
ATOM 867 O O . MET A 1 114 ? 9.538 8.616 13.027 1.00 89.88 114 MET A O 1
ATOM 871 N N . GLN A 1 115 ? 9.178 8.576 10.809 1.00 91.19 115 GLN A N 1
ATOM 872 C CA . GLN A 1 115 ? 8.013 9.457 10.844 1.00 91.19 115 GLN A CA 1
ATOM 873 C C . GLN A 1 115 ? 6.905 8.872 11.734 1.00 91.19 115 GLN A C 1
ATOM 875 O O . GLN A 1 115 ? 6.320 9.570 12.564 1.00 91.19 115 GLN A O 1
ATOM 880 N N . ALA A 1 116 ? 6.642 7.566 11.614 1.00 92.00 116 ALA A N 1
ATOM 881 C CA . ALA A 1 116 ? 5.679 6.877 12.466 1.00 92.00 116 ALA A CA 1
ATOM 882 C C . ALA A 1 116 ? 6.078 6.942 13.949 1.00 92.00 116 ALA A C 1
ATOM 884 O O . ALA A 1 116 ? 5.216 7.156 14.802 1.00 92.00 116 ALA A O 1
ATOM 885 N N . ARG A 1 117 ? 7.375 6.810 14.261 1.00 90.31 117 ARG A N 1
ATOM 886 C CA . ARG A 1 117 ? 7.899 6.947 15.625 1.00 90.31 117 ARG A CA 1
ATOM 887 C C . ARG A 1 117 ? 7.697 8.362 16.166 1.00 90.31 117 ARG A C 1
ATOM 889 O O . ARG A 1 117 ? 7.171 8.496 17.264 1.00 90.31 117 ARG A O 1
ATOM 896 N N . GLN A 1 118 ? 8.050 9.399 15.406 1.00 89.38 118 GLN A N 1
ATOM 897 C CA . GLN A 1 118 ? 7.838 10.798 15.807 1.00 89.38 118 GLN A CA 1
ATOM 898 C C . GLN A 1 118 ? 6.361 11.068 16.119 1.00 89.38 118 GLN A C 1
ATOM 900 O O . GLN A 1 118 ? 6.030 11.532 17.208 1.00 89.38 118 GLN A O 1
ATOM 905 N N . LYS A 1 119 ? 5.461 10.659 15.216 1.00 91.69 119 LYS A N 1
ATOM 906 C CA . LYS A 1 119 ? 4.010 10.801 15.400 1.00 91.69 119 LYS A CA 1
ATOM 907 C C . LYS A 1 119 ? 3.489 10.046 16.626 1.00 91.69 119 LYS A C 1
ATOM 909 O O . LYS A 1 119 ? 2.557 10.496 17.285 1.00 91.69 119 LYS A O 1
ATOM 914 N N . LEU A 1 120 ? 4.063 8.884 16.931 1.00 91.38 120 LEU A N 1
ATOM 915 C CA . LEU A 1 120 ? 3.706 8.101 18.111 1.00 91.38 120 LEU A CA 1
ATOM 916 C C . LEU A 1 120 ? 4.158 8.796 19.405 1.00 91.38 120 LEU A C 1
ATOM 918 O O . LEU A 1 120 ? 3.398 8.812 20.370 1.00 91.38 120 LEU A O 1
ATOM 922 N N . LEU A 1 121 ? 5.357 9.388 19.435 1.00 88.88 121 LEU A N 1
ATOM 923 C CA . LEU A 1 121 ? 5.828 10.163 20.589 1.00 88.88 121 LEU A CA 1
ATOM 924 C C . LEU A 1 121 ? 4.973 11.411 20.826 1.00 88.88 121 LEU A C 1
ATOM 926 O O . LEU A 1 121 ? 4.649 11.701 21.973 1.00 88.88 121 LEU A O 1
ATOM 930 N N . GLU A 1 122 ? 4.595 12.129 19.770 1.00 90.12 122 GLU A N 1
ATOM 931 C CA . GLU A 1 122 ? 3.712 13.297 19.874 1.00 90.12 122 GLU A CA 1
ATOM 932 C C . GLU A 1 122 ? 2.342 12.909 20.451 1.00 90.12 122 GLU A C 1
ATOM 934 O O . GLU A 1 122 ? 1.852 13.534 21.389 1.00 90.12 122 GLU A O 1
ATOM 939 N N . LYS A 1 123 ? 1.757 11.809 19.962 1.00 90.00 123 LYS A N 1
ATOM 940 C CA . LYS A 1 123 ? 0.485 11.288 20.480 1.00 90.00 123 LYS A CA 1
ATOM 941 C C . LYS A 1 123 ? 0.561 10.822 21.932 1.00 90.00 123 LYS A C 1
ATOM 943 O O . LYS A 1 123 ? -0.413 10.983 22.658 1.00 90.00 123 LYS A O 1
ATOM 948 N N . GLN A 1 124 ? 1.679 10.228 22.353 1.00 87.69 124 GLN A N 1
ATOM 949 C CA . GLN A 1 124 ? 1.874 9.866 23.761 1.00 87.69 124 GLN A CA 1
ATOM 950 C C . GLN A 1 124 ? 1.960 11.117 24.638 1.00 87.69 124 GLN A C 1
ATOM 952 O O . GLN A 1 124 ? 1.259 11.192 25.637 1.00 87.69 124 GLN A O 1
ATOM 957 N N . GLN A 1 125 ? 2.706 12.143 24.218 1.00 84.88 125 GLN A N 1
ATOM 958 C CA . GLN A 1 125 ? 2.782 13.416 24.946 1.00 84.88 125 GLN A CA 1
ATOM 959 C C . GLN A 1 125 ? 1.421 14.114 25.068 1.00 84.88 125 GLN A C 1
ATOM 961 O O . GLN A 1 125 ? 1.107 14.652 26.122 1.00 84.88 125 GLN A O 1
ATOM 966 N N . GLN A 1 126 ? 0.585 14.072 24.026 1.00 78.62 126 GLN A N 1
ATOM 967 C CA . GLN A 1 126 ? -0.785 14.602 24.089 1.00 78.62 126 GLN A CA 1
ATOM 968 C C . GLN A 1 126 ? -1.696 13.803 25.033 1.00 78.62 126 GLN A C 1
ATOM 970 O O . GLN A 1 126 ? -2.645 14.358 25.577 1.00 78.62 126 GLN A O 1
ATOM 975 N N . LYS A 1 127 ? -1.431 12.505 25.216 1.00 76.50 127 LYS A N 1
ATOM 976 C CA . LYS A 1 127 ? -2.204 11.634 26.107 1.00 76.50 127 LYS A CA 1
ATOM 977 C C . LYS A 1 127 ? -1.770 11.757 27.573 1.00 76.50 127 LYS A C 1
ATOM 979 O O . LYS A 1 127 ? -2.618 11.636 28.449 1.00 76.50 127 LYS A O 1
ATOM 984 N N . ASP A 1 128 ? -0.480 11.986 27.819 1.00 67.19 128 ASP A N 1
ATOM 985 C CA . ASP A 1 128 ? 0.103 12.175 29.155 1.00 67.19 128 ASP A CA 1
ATOM 986 C C . ASP A 1 128 ? 0.036 13.624 29.656 1.00 67.19 128 ASP A C 1
ATOM 988 O O . ASP A 1 128 ? 0.199 13.854 30.854 1.00 67.19 128 ASP A O 1
ATOM 992 N N . GLN A 1 129 ? -0.227 14.616 28.793 1.00 53.38 129 GLN A N 1
ATOM 993 C CA . GLN A 1 129 ? -0.605 15.934 29.295 1.00 53.38 129 GLN A CA 1
ATOM 994 C C . GLN A 1 129 ? -1.968 15.826 29.996 1.00 53.38 129 GLN A C 1
ATOM 996 O O . GLN A 1 129 ? -2.961 15.501 29.334 1.00 53.38 129 GLN A O 1
ATOM 1001 N N . PRO A 1 130 ? -2.056 16.116 31.312 1.00 47.94 130 PRO A N 1
ATOM 1002 C CA . PRO A 1 130 ? -3.344 16.356 31.930 1.00 47.94 130 PRO A CA 1
ATOM 1003 C C . PRO A 1 130 ? -3.941 17.537 31.175 1.00 47.94 130 PRO A C 1
ATOM 1005 O O . PRO A 1 130 ? -3.332 18.606 31.116 1.00 47.94 130 PRO A O 1
ATOM 1008 N N . GLN A 1 131 ? -5.087 17.314 30.531 1.00 43.22 131 GLN A N 1
ATOM 1009 C CA . GLN A 1 131 ? -5.878 18.378 29.923 1.00 43.22 131 GLN A CA 1
ATOM 1010 C C . GLN A 1 131 ? -5.869 19.571 30.889 1.00 43.22 131 GLN A C 1
ATOM 1012 O O . GLN A 1 131 ? -6.130 19.358 32.081 1.00 43.22 131 GLN A O 1
ATOM 1017 N N . PRO A 1 132 ? -5.533 20.799 30.449 1.00 44.06 132 PRO A N 1
ATOM 1018 C CA . PRO A 1 132 ? -5.745 21.941 31.310 1.00 44.06 132 PRO A CA 1
ATOM 1019 C C . PRO A 1 132 ? -7.223 21.902 31.693 1.00 44.06 132 PRO A C 1
ATOM 1021 O O . PRO A 1 132 ? -8.097 21.808 30.830 1.00 44.06 132 PRO A O 1
ATOM 1024 N N . VAL A 1 133 ? -7.480 21.898 32.998 1.00 43.72 133 VAL A N 1
ATOM 1025 C CA . VAL A 1 133 ? -8.782 22.163 33.610 1.00 43.72 133 VAL A CA 1
ATOM 1026 C C . VAL A 1 133 ? -9.194 23.592 33.245 1.00 43.72 133 VAL A C 1
ATOM 1028 O O . VAL A 1 133 ? -9.205 24.493 34.073 1.00 43.72 133 VAL A O 1
ATOM 1031 N N . LEU A 1 134 ? -9.448 23.832 31.961 1.00 41.72 134 LEU A N 1
ATOM 1032 C CA . LEU A 1 134 ? -10.124 25.019 31.488 1.00 41.72 134 LEU A CA 1
ATOM 1033 C C . LEU A 1 134 ? -11.578 24.815 31.878 1.00 41.72 134 LEU A C 1
ATOM 1035 O O . LEU A 1 134 ? -12.272 23.973 31.312 1.00 41.72 134 LEU A O 1
ATOM 1039 N N . GLU A 1 135 ? -11.929 25.508 32.959 1.00 43.28 135 GLU A N 1
ATOM 1040 C CA . GLU A 1 135 ? -13.254 26.006 33.310 1.00 43.28 135 GLU A CA 1
ATOM 1041 C C . GLU A 1 135 ? -14.368 25.467 32.427 1.00 43.28 135 GLU A C 1
ATOM 1043 O O . GLU A 1 135 ? -14.434 25.829 31.258 1.00 43.28 135 GLU A O 1
ATOM 1048 N N . SER A 1 136 ? -15.262 24.669 33.022 1.00 43.47 136 SER A N 1
ATOM 1049 C CA . SER A 1 136 ? -16.566 24.300 32.476 1.00 43.47 136 SER A CA 1
ATOM 1050 C C . SER A 1 136 ? -17.147 25.411 31.591 1.00 43.47 136 SER A C 1
ATOM 1052 O O . SER A 1 136 ? -17.770 26.338 32.122 1.00 43.47 136 SER A O 1
ATOM 1054 N N . PRO A 1 137 ? -17.036 25.328 30.252 1.00 45.22 137 PRO A N 1
ATOM 1055 C CA . PRO A 1 137 ? -17.965 26.056 29.425 1.00 45.22 137 PRO A CA 1
ATOM 1056 C C . PRO A 1 137 ? -19.245 25.234 29.518 1.00 45.22 137 PRO A C 1
ATOM 1058 O O . PRO A 1 137 ? -19.230 24.045 29.204 1.00 45.22 137 PRO A O 1
ATOM 1061 N N . ALA A 1 138 ? -20.307 25.828 30.063 1.00 49.16 138 ALA A N 1
ATOM 1062 C CA . ALA A 1 138 ? -21.624 25.217 30.218 1.00 49.16 138 ALA A CA 1
ATOM 1063 C C . ALA A 1 138 ? -21.884 24.172 29.118 1.00 49.16 138 ALA A C 1
ATOM 1065 O O . ALA A 1 138 ? -22.002 24.530 27.945 1.00 49.16 138 ALA A O 1
ATOM 1066 N N . VAL A 1 139 ? -21.861 22.888 29.501 1.00 56.47 139 VAL A N 1
ATOM 1067 C CA . VAL A 1 139 ? -21.923 21.755 28.574 1.00 56.47 139 VAL A CA 1
ATOM 1068 C C . VAL A 1 139 ? -23.235 21.876 27.821 1.00 56.47 139 VAL A C 1
ATOM 1070 O O . VAL A 1 139 ? -24.313 21.646 28.379 1.00 56.47 139 VAL A O 1
ATOM 1073 N N . LYS A 1 140 ? -23.146 22.317 26.566 1.00 63.47 140 LYS A N 1
ATOM 1074 C CA . LYS A 1 140 ? -24.312 22.408 25.704 1.00 63.47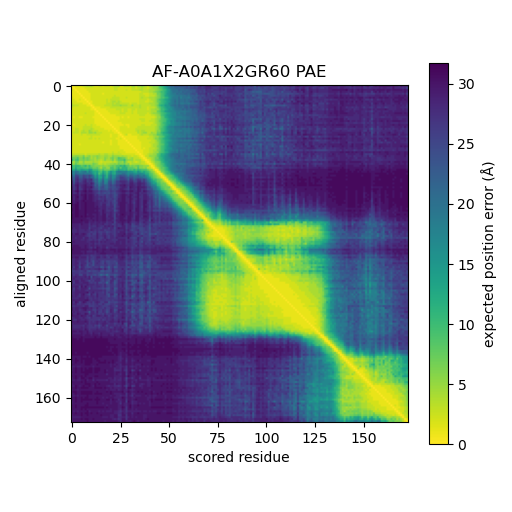 140 LYS A CA 1
ATOM 1075 C C . LYS A 1 140 ? -24.884 20.995 25.574 1.00 63.47 140 LYS A C 1
ATOM 1077 O O . LYS A 1 140 ? -24.115 20.045 25.386 1.00 63.47 140 LYS A O 1
ATOM 1082 N N . PRO A 1 141 ? -26.203 20.815 25.734 1.00 66.06 141 PRO A N 1
ATOM 1083 C CA . PRO A 1 141 ? -26.816 19.512 25.530 1.00 66.06 141 PRO A CA 1
ATOM 1084 C C . PRO A 1 141 ? -26.460 18.994 24.130 1.00 66.06 141 PRO A C 1
ATOM 1086 O O . PRO A 1 141 ? -26.247 19.784 23.218 1.00 66.06 141 PRO A O 1
ATOM 1089 N N . PHE A 1 142 ? -26.392 17.669 23.958 1.00 67.19 142 PHE A N 1
ATOM 1090 C CA . PHE A 1 142 ? -26.015 17.034 22.683 1.00 67.19 142 PHE A CA 1
ATOM 1091 C C . PHE A 1 142 ? -26.792 17.583 21.471 1.00 67.19 142 PHE A C 1
ATOM 1093 O O . PHE A 1 142 ? -26.251 17.648 20.374 1.00 67.19 142 PHE A O 1
ATOM 1100 N N . GLU A 1 143 ? -28.039 18.012 21.684 1.00 72.06 143 GLU A N 1
ATOM 1101 C CA . GLU A 1 143 ? -28.915 18.586 20.654 1.00 72.06 143 GLU A CA 1
ATOM 1102 C C . GLU A 1 143 ? -28.518 19.995 20.185 1.00 72.06 143 GLU A C 1
ATOM 1104 O O . GLU A 1 143 ? -29.010 20.452 19.160 1.00 72.06 143 GLU A O 1
ATOM 1109 N N . ASP A 1 144 ? -27.621 20.665 20.909 1.00 71.94 144 ASP A N 1
ATOM 1110 C CA . ASP A 1 144 ? -27.204 22.054 20.681 1.00 71.94 144 ASP A CA 1
ATOM 1111 C C . ASP A 1 144 ? -25.708 22.152 20.297 1.00 71.94 144 ASP A C 1
ATOM 1113 O O . ASP A 1 144 ? -25.122 23.236 20.254 1.00 71.94 144 ASP A O 1
ATOM 1117 N N . LEU A 1 145 ? -25.071 21.000 20.033 1.00 72.25 145 LEU A N 1
ATOM 1118 C CA . LEU A 1 145 ? -23.708 20.899 19.503 1.00 72.25 145 LEU A CA 1
ATOM 1119 C C . LEU A 1 145 ? -23.726 20.982 17.972 1.00 72.25 145 LEU A C 1
ATOM 1121 O O . LEU A 1 145 ? -24.491 20.285 17.303 1.00 72.25 145 LEU A O 1
ATOM 1125 N N . SER A 1 146 ? -22.836 21.797 17.404 1.00 78.56 146 SER A N 1
ATOM 1126 C CA . SER A 1 146 ? -22.660 21.883 15.953 1.00 78.56 146 SER A CA 1
ATOM 1127 C C . SER A 1 146 ? -22.129 20.563 15.375 1.00 78.56 146 SER A C 1
ATOM 1129 O O . SER A 1 146 ? -21.398 19.814 16.026 1.00 78.56 146 SER A O 1
ATOM 1131 N N . VAL A 1 147 ? -22.436 20.295 14.102 1.00 73.88 147 VAL A N 1
ATOM 1132 C CA . VAL A 1 147 ? -21.933 19.127 13.351 1.00 73.88 147 VAL A CA 1
ATOM 1133 C C . VAL A 1 147 ? -20.399 19.066 13.349 1.00 73.88 147 VAL A C 1
ATOM 1135 O O . VAL A 1 147 ? -19.812 17.984 13.366 1.00 73.88 147 VAL A O 1
ATOM 1138 N N . GLU A 1 148 ? -19.736 20.220 13.365 1.00 74.56 148 GLU A N 1
ATOM 1139 C CA . GLU A 1 148 ? -18.275 20.315 13.427 1.00 74.56 148 GLU A CA 1
ATOM 1140 C C . GLU A 1 148 ? -17.735 19.918 14.809 1.00 74.56 148 GLU A C 1
ATOM 1142 O O . GLU A 1 148 ? -16.746 19.193 14.892 1.00 74.56 148 GLU A O 1
ATOM 1147 N N . GLU A 1 149 ? -1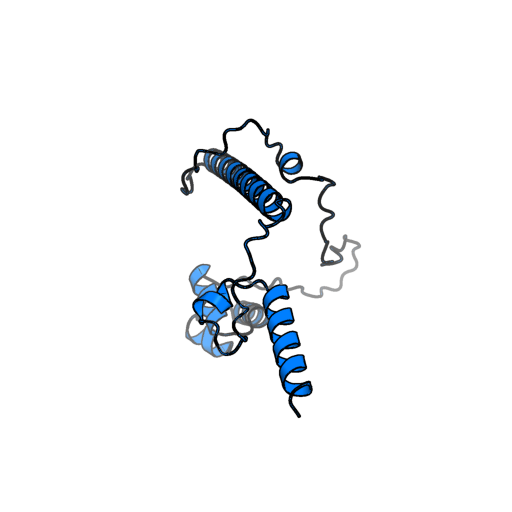8.429 20.290 15.888 1.00 75.44 149 GLU A N 1
ATOM 1148 C CA . GLU A 1 149 ? -18.085 19.912 17.268 1.00 75.44 149 GLU A CA 1
ATOM 1149 C C . GLU A 1 149 ? -18.327 18.412 17.517 1.00 75.44 149 GLU A C 1
ATOM 1151 O O . GLU A 1 149 ? -17.555 17.736 18.195 1.00 75.44 149 GLU A O 1
ATOM 1156 N N . LEU A 1 150 ? -19.355 17.837 16.893 1.00 72.50 150 LEU A N 1
ATOM 1157 C CA . LEU A 1 150 ? -19.640 16.401 16.968 1.00 72.50 150 LEU A CA 1
ATOM 1158 C C . LEU A 1 150 ? -18.560 15.531 16.310 1.00 72.50 150 LEU A C 1
ATOM 1160 O O . LEU A 1 150 ? -18.372 14.377 16.711 1.00 72.50 150 LEU A O 1
ATOM 1164 N N . ASN A 1 151 ? -17.858 16.064 15.308 1.00 80.38 151 ASN A N 1
ATOM 1165 C CA . ASN A 1 151 ? -16.787 15.363 14.599 1.00 80.38 151 ASN A CA 1
ATOM 1166 C C . ASN A 1 151 ? -15.426 15.455 15.299 1.00 80.38 151 ASN A C 1
ATOM 1168 O O . ASN A 1 151 ? -14.557 14.627 15.023 1.00 80.38 151 ASN A O 1
ATOM 1172 N N . THR A 1 152 ? -15.233 16.418 16.202 1.00 82.06 152 THR A N 1
ATOM 117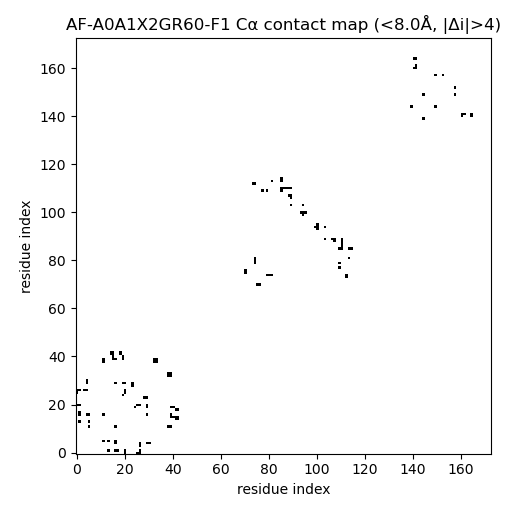3 C CA . THR A 1 152 ? -14.009 16.534 17.012 1.00 82.06 152 THR A CA 1
ATOM 1174 C C . THR A 1 152 ? -14.083 15.732 18.312 1.00 82.06 152 THR A C 1
ATOM 1176 O O . THR A 1 152 ? -13.041 15.405 18.882 1.00 82.06 152 THR A O 1
ATOM 1179 N N . LEU A 1 153 ? -15.288 15.357 18.758 1.00 80.38 153 LEU A N 1
ATOM 1180 C CA . LEU A 1 153 ? -15.491 14.550 19.960 1.00 80.38 153 LEU A CA 1
ATOM 1181 C C . LEU A 1 153 ? -14.942 13.123 19.819 1.00 80.38 153 LEU A C 1
ATOM 1183 O O . LEU A 1 153 ? -15.207 12.408 18.847 1.00 80.38 153 LEU A O 1
ATOM 1187 N N . THR A 1 154 ? -14.242 12.667 20.859 1.00 85.50 154 THR A N 1
ATOM 1188 C CA . THR A 1 154 ? -13.837 11.261 20.976 1.00 85.50 154 THR A CA 1
ATOM 1189 C C . THR A 1 154 ? -15.055 10.343 21.185 1.00 85.50 154 THR A C 1
ATOM 1191 O O . THR A 1 154 ? -16.105 10.789 21.659 1.00 85.50 154 THR A O 1
ATOM 1194 N N . PRO A 1 155 ? -14.943 9.036 20.872 1.00 81.00 155 PRO A N 1
ATOM 1195 C CA . PRO A 1 155 ? -16.040 8.085 21.070 1.00 81.00 155 PRO A CA 1
ATOM 1196 C C . PRO A 1 155 ? -16.554 8.015 22.517 1.00 81.00 155 PRO A C 1
ATOM 1198 O O . PRO A 1 155 ? -17.755 7.863 22.731 1.00 81.00 155 PRO A O 1
ATOM 1201 N N . GLU A 1 156 ? -15.658 8.158 23.498 1.00 78.44 156 GLU A N 1
ATOM 1202 C CA . GLU A 1 156 ? -15.997 8.182 24.928 1.00 78.44 156 GLU A CA 1
ATOM 1203 C C . GLU A 1 156 ? -16.791 9.445 25.291 1.00 78.44 156 GLU A C 1
ATOM 1205 O O . GLU A 1 156 ? -17.879 9.340 25.850 1.00 78.44 156 GLU A O 1
ATOM 1210 N N . GLN A 1 157 ? -16.338 10.627 24.862 1.00 83.00 157 GLN A N 1
ATOM 1211 C CA . GLN A 1 157 ? -17.050 11.889 25.116 1.00 83.00 157 GLN A CA 1
ATOM 1212 C C . GLN A 1 157 ? -18.450 11.904 24.489 1.00 83.00 157 GLN A C 1
ATOM 1214 O O . GLN A 1 157 ? -19.412 12.379 25.090 1.00 83.00 157 GLN A O 1
ATOM 1219 N N . ARG A 1 158 ? -18.598 11.335 23.285 1.00 82.31 158 ARG A N 1
ATOM 1220 C CA . ARG A 1 158 ? -19.908 11.203 22.632 1.00 82.31 158 ARG A CA 1
ATOM 1221 C C . ARG A 1 158 ? -20.849 10.304 23.437 1.00 82.31 158 ARG A C 1
ATOM 1223 O O . ARG A 1 158 ? -22.041 10.591 23.537 1.00 82.31 158 A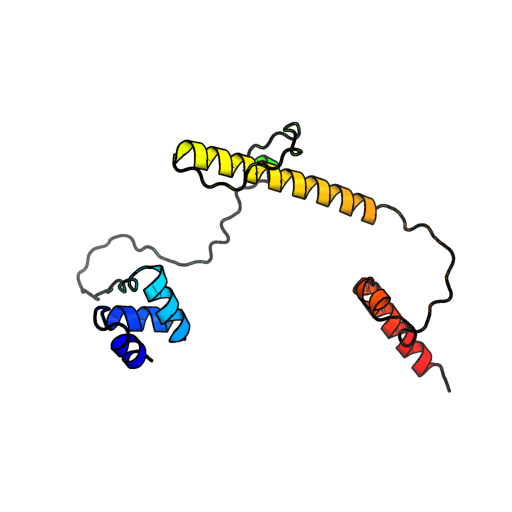RG A O 1
ATOM 1230 N N . ARG A 1 159 ? -20.324 9.218 24.010 1.00 83.44 159 ARG A N 1
ATOM 1231 C CA . ARG A 1 159 ? -21.088 8.297 24.859 1.00 83.44 159 ARG A CA 1
ATOM 1232 C C . ARG A 1 159 ? -21.555 8.978 26.142 1.00 83.44 159 ARG A C 1
ATOM 1234 O O . ARG A 1 159 ? -22.721 8.828 26.495 1.00 83.44 159 ARG A O 1
ATOM 1241 N N . GLU A 1 160 ? -20.686 9.735 26.802 1.00 83.81 160 GLU A N 1
ATOM 1242 C CA . GLU A 1 160 ? -21.044 10.495 28.005 1.00 83.81 160 GLU A CA 1
ATOM 1243 C C . GLU A 1 160 ? -22.146 11.519 27.724 1.00 83.81 160 GLU A C 1
ATOM 1245 O O . GLU A 1 160 ? -23.129 11.571 28.460 1.00 83.81 160 GLU A O 1
ATOM 1250 N N . HIS A 1 161 ? -22.055 12.251 26.610 1.00 83.94 161 HIS A N 1
ATOM 1251 C CA . HIS A 1 161 ? -23.109 13.179 26.191 1.00 83.94 161 HIS A CA 1
ATOM 1252 C C . HIS A 1 161 ? -24.467 12.489 25.988 1.00 83.94 161 HIS A C 1
ATOM 1254 O O . HIS A 1 161 ? -25.498 13.024 26.399 1.00 83.94 161 HIS A O 1
ATOM 1260 N N . MET A 1 162 ? -24.490 11.294 25.386 1.00 81.81 162 MET A N 1
ATOM 1261 C CA . MET A 1 162 ? -25.731 10.526 25.231 1.00 81.81 162 MET A CA 1
ATOM 1262 C C . MET A 1 162 ? -26.293 10.045 26.574 1.00 81.81 162 MET A C 1
ATOM 1264 O O . MET A 1 162 ? -27.508 10.066 26.765 1.00 81.81 162 MET A O 1
ATOM 1268 N N . LEU A 1 163 ? -25.432 9.624 27.507 1.00 84.31 163 LEU A N 1
ATOM 1269 C CA . LEU A 1 163 ? -25.855 9.195 28.844 1.00 84.31 163 LEU A CA 1
ATOM 1270 C C . LEU A 1 163 ? -26.443 10.358 29.645 1.00 84.31 163 LEU A C 1
ATOM 1272 O O . LEU A 1 163 ? -27.527 10.219 30.199 1.00 84.31 163 LEU A O 1
ATOM 1276 N N . GLN A 1 164 ? -25.797 11.524 29.622 1.00 83.38 164 GLN A N 1
ATOM 1277 C CA . GLN A 1 164 ? -26.311 12.732 30.273 1.00 83.38 164 GLN A CA 1
ATOM 1278 C C . GLN A 1 164 ? -27.652 13.179 29.673 1.00 83.38 164 GLN A C 1
ATOM 1280 O O . GLN A 1 164 ? -28.561 13.579 30.401 1.00 83.38 164 GLN A O 1
ATOM 1285 N N . ALA A 1 165 ? -27.813 13.077 28.349 1.00 81.62 165 ALA A N 1
ATOM 1286 C CA . ALA A 1 165 ? -29.090 13.350 27.691 1.00 81.62 165 ALA A CA 1
ATOM 1287 C C . ALA A 1 165 ? -30.189 12.373 28.150 1.00 81.62 165 ALA A C 1
ATOM 1289 O O . ALA A 1 165 ? -31.326 12.788 28.387 1.00 81.62 165 ALA A O 1
ATOM 1290 N N . TYR A 1 166 ? -29.850 11.092 28.325 1.00 81.75 166 TYR A N 1
ATOM 1291 C CA . TYR A 1 166 ? -30.770 10.078 28.836 1.00 81.75 166 TYR A CA 1
ATOM 1292 C C . TYR A 1 166 ? -31.158 10.337 30.297 1.00 81.75 166 TYR A C 1
ATOM 1294 O O . TYR A 1 166 ? -32.343 10.344 30.620 1.00 81.75 166 TYR A O 1
ATOM 1302 N N . GLU A 1 167 ? -30.189 10.626 31.166 1.00 82.69 167 GLU A N 1
ATOM 1303 C CA . GLU A 1 167 ? -30.435 10.961 32.573 1.00 82.69 167 GLU A CA 1
ATOM 1304 C C . GLU A 1 167 ? -31.314 12.202 32.717 1.00 82.69 167 GLU A C 1
ATOM 1306 O O . GLU A 1 167 ? -32.262 12.203 33.500 1.00 82.69 167 GLU A O 1
ATOM 1311 N N . LYS A 1 168 ? -31.071 13.242 31.912 1.00 77.44 168 LYS A N 1
ATOM 1312 C CA . LYS A 1 168 ? -31.892 14.456 31.923 1.00 77.44 168 LYS A CA 1
ATOM 1313 C C . LYS A 1 168 ? -33.328 14.188 31.468 1.00 77.44 168 LYS A C 1
ATOM 1315 O O . LYS A 1 168 ? -34.256 14.727 32.064 1.00 77.44 168 LYS A O 1
ATOM 1320 N N . LYS A 1 169 ? -33.517 13.338 30.453 1.00 77.44 169 LYS A N 1
ATOM 1321 C CA . LYS A 1 169 ? -34.846 12.927 29.974 1.00 77.44 169 LYS A CA 1
ATOM 1322 C C . LYS A 1 169 ? -35.599 12.072 30.997 1.00 77.44 169 LYS A C 1
ATOM 1324 O O . LYS A 1 169 ? -36.816 12.161 31.071 1.00 77.44 169 LYS A O 1
ATOM 1329 N N . VAL A 1 170 ? -34.887 11.256 31.773 1.00 82.25 170 VAL A N 1
ATOM 1330 C CA . VAL A 1 170 ? -35.464 10.434 32.851 1.00 82.25 170 VAL A CA 1
ATOM 1331 C C . VAL A 1 170 ? -35.753 11.261 34.113 1.00 82.25 170 VAL A C 1
ATOM 1333 O O . VAL A 1 170 ? -36.655 10.920 34.868 1.00 82.25 170 VAL A O 1
ATOM 1336 N N . SER A 1 171 ? -35.005 12.344 34.342 1.00 77.56 171 SER A N 1
ATOM 1337 C CA . SER A 1 171 ? -35.107 13.195 35.536 1.00 77.56 171 SER A CA 1
ATOM 1338 C C . SER A 1 171 ? -36.120 14.348 35.410 1.00 77.56 171 SER A C 1
ATOM 1340 O O . SER A 1 171 ? -36.475 14.960 36.417 1.00 77.56 171 SER A O 1
ATOM 1342 N N . GLN A 1 172 ? -36.619 14.663 34.206 1.00 62.19 172 GLN A N 1
ATOM 1343 C CA . GLN A 1 172 ? -37.741 15.598 34.062 1.00 62.19 172 GLN A CA 1
ATOM 1344 C C . GLN A 1 172 ? -39.078 14.897 34.381 1.00 62.19 172 GLN A C 1
ATOM 1346 O O . GLN A 1 172 ? -39.388 13.910 33.713 1.00 62.19 172 GLN A O 1
ATOM 1351 N N . PRO A 1 173 ? -39.847 15.376 35.382 1.00 56.31 173 PRO A N 1
ATOM 1352 C CA . PRO A 1 173 ? -41.177 14.856 35.700 1.00 56.31 173 PRO A CA 1
ATOM 1353 C C . PRO A 1 173 ? -42.233 15.223 34.649 1.00 56.31 173 PRO A C 1
ATOM 1355 O O . PRO A 1 173 ? -42.086 16.283 33.994 1.00 56.31 173 PRO A O 1
#

Sequence (173 aa):
MVETVRAMFPDIPTAAIQADLQRTGSVETTVDNALRDGGLPMPVSTTPSQTNSPSPSPSNASTSSRKSAQHDNLLQRYKISPDQDGTVEPPKVWEADPQKRQDALQKRKAFMVMQARQKLLEKQQQKDQPQPVLESPAVKPFEDLSVEELNTLTPEQRREHMLQAYEKKVSQP

Radius of gyration: 28.9 Å; Cα contacts (8 Å, |Δi|>4): 78; chains: 1; bounding box: 62×71×64 Å

InterPro domains:
  IPR003892 Ubiquitin system component CUE [PF02845] (1-35)
  IPR003892 Ubiquitin system component CUE [PS51140] (1-39)
  IPR003892 Ubiquitin system component CUE [SM00546] (1-38)

Foldseek 3Di:
DLVVLCVVPVPADSQQSVVVCVVPVDPVVSNVVCVVVVYGDHDPPPDPDDDDDDDDDPDDPPPPPVVPPPDPAPCVVLVADLPPPLPDQQDPDQDPDPVVNVVSVSNNSSSVRNVVVVVVVVVVVVVPPPDPPPDDPPPDQPVPDDPVRVVPDDPVRVVVSVVVVVVVVVPDD

Secondary structure (DSSP, 8-state):
-HHHHHHH-TTS-HHHHHHHHHHH--HHHHHHHHHHHTSPPPP--------------------------S-SSHHHHHT--TTS-TTSPPP----SSHHHHHHHHHHHHHHHHHHHHHHHHHHHHHHHS------------GGGS-HHHHHHS-HHHHHHHHHHHHHHHHH--

Mean predicted aligned error: 20.56 Å

pLDDT: mean 77.42, std 16.8, range [41.62, 95.44]

Solvent-accessible surface area (backbone atoms only — not comparable to full-atom values): 11088 Å² total; per-residue (Å²): 100,61,67,63,53,38,75,76,37,75,89,54,57,67,64,18,49,49,52,43,36,72,72,64,73,34,62,68,59,44,51,50,46,29,65,74,68,75,44,60,74,71,63,82,78,82,70,88,72,89,69,96,68,100,68,89,74,88,74,71,92,62,86,67,76,65,74,69,70,96,50,98,42,72,44,68,72,66,71,52,64,90,82,60,80,56,80,68,85,67,78,98,69,86,53,87,51,70,68,59,31,52,51,52,52,50,51,44,50,51,30,51,54,43,50,52,48,53,55,50,53,53,53,48,53,64,67,69,44,75,72,77,87,69,70,86,68,79,78,64,54,71,92,70,55,51,78,70,59,63,70,71,50,51,76,65,58,52,50,52,43,53,49,54,53,50,51,52,62,70,66,56,131

Organism: NCBI:txid101127

=== Feature glossary ===
Reading guide. The protein is described through the following features:

Foldseek 3Di. A 3Di character summarizes, for each residue, the relative orientation of the Cα frame of its nearest spatial neighbor. Because it encodes fold topology rather than chemistry, 3Di alignments detect remote structural similarity that sequence alignment misses.

Contact-map, Ramachandran, and PAE plots. Plot images: a contact map (which residues are close in 3D, as an N×N binary image), a Ramachandran scatter (backbone torsion angles, revealing secondary-structure composition at a glance), and — for AlphaFold structures — a PAE heatmap (pairwise prediction confidence).

Radius of gyration, Cα contacts, bounding box. Radius of gyration (Rg) is the root-mean-square distance of Cα atoms from their centroid — a single number for overall size and compactness. A globular domain of N residues has Rg ≈ 2.2·N^0.38 Å; an extended or disordered chain has a much larger Rg. The Cα contact count is the number of residue pairs whose Cα atoms are within 8 Å and are more than four positions apart in sequence — a standard proxy for tertiary packing density. The bounding box is the smallest axis-aligned box enclosing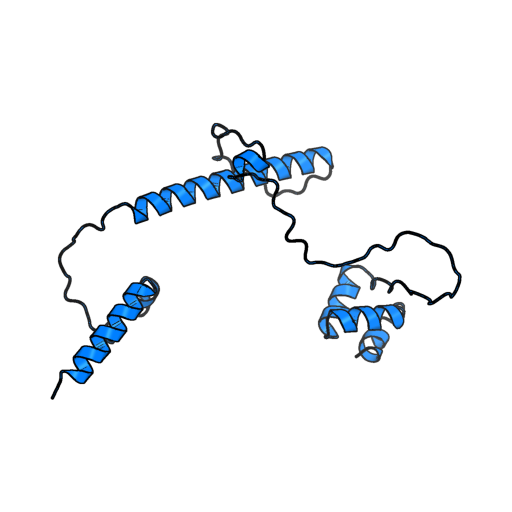 all Cα atoms.

Secondary structure (8-state, DSSP). Eight-state secondary structure (DSSP): H is the canonical α-helix, G the tighter 3₁₀-helix, I the wider π-helix; E/B are β-structure, T and S are turns and bends, and '-' is everything else. DSSP derives these from the pattern of main-chain N–H···O=C hydrogen bonds, not from the sequence.

B-factor. B-factor (Debye–Waller factor) reflects atomic displacement in the crystal lattice. It is an experimental observable (units Å²), not a prediction; low values mean the atom is pinned down, high values mean it moves or is heterogeneous across the crystal.

pLDDT. pLDDT is the predicted lDDT-Cα score: AlphaFold's confidence that the local environment of each residue (all inter-atomic distances within 15 Å) is correctly placed. It is a per-residue number between 0 and 100, with higher meaning more reliable.

Nearest PDB structures. Nearest PDB neighbors are the top structural matches found by Foldseek when searching this structure against the entire Protein Data Bank. Each hit reports a TM-score (0 to 1; >0.5 almost always implies the same fold) and an E-value. These are *structural* homologs — they may share no detectable sequence similarity.

Solvent-accessible surface area. Accessible surface area quantifies burial. A residue with SASA near zero is packed into the hydrophobic core; one with SASA >100 Å² sits on the surface. Computed here via the Shrake–Rupley numerical algorithm with a 1.4 Å probe.

Rendered structure images. Structure images are PyMOL renders from six orthogonal camera directions. Cartoon representation draws helices as coils and strands as arrows; sticks shows the backbone as bonds; surface shows the solvent-excluded envelope. Rainbow coloring maps sequence position to hue (blue→red, N→C); chain coloring assigns a distinct color per polypeptide.

Backbone torsions (φ/ψ). φ (phi) and ψ (psi) are the two rotatable backbone dihedrals per residue: φ is the C(i-1)–N–Cα–C torsion, ψ is the N–Cα–C–N(i+1) torsion, both in degrees on (−180°, 180°]. α-helical residues cluster near (−60°, −45°); β-strand residues near (−120°, +130°). A Ramachandran plot is simply a scatter of (φ, ψ) for every residue.

Predicted aligned error. Predicted Aligned Error (PAE) is an AlphaFold confidence matrix: entry (i, j) is the expected error in the position of residue j, in ångströms, when the prediction is superimposed on the true structure at residue i. Low PAE within a block of residues means that block is internally rigid and well-predicted; high PAE between two blocks means their relative placement is uncertain even if each block individually is confident.

mmCIF coordinates. Structure coordinates are given as an mmCIF _atom_site loop: one row per atom with element, residue name, chain id, sequence number, and x/y/z position in Å. Only the four main-chain atoms per residue are included here; side chains are omitted to keep the record compact.

InterPro / GO / CATH / organism. Database cross-references. InterPro integrates a dozen domain/family signature databases into unified entries with residue-range 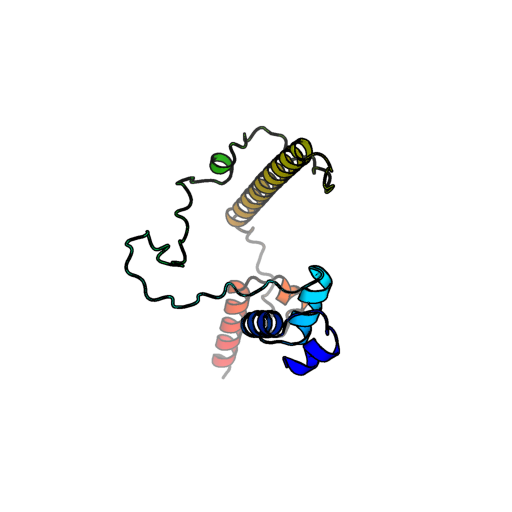hits. GO terms attach function/process/location labels with evidence codes. CATH codes position the fold in a four-level structural taxonomy. Organism is the NCBI-taxonomy species name.

Secondary structure (3-state, P-SEA). SS3 is a coarse helix/strand/coil call (letters a/b/c) made by the P-SEA algorithm from inter-Cα distances and dihedrals. It is less detailed than DSSP but needs only Cα positions.

Sequence. Sequence gives the chain of amino acids in standard one-letter code (A=alanine, C=cysteine, …, Y=tyrosine), read N→C. It is the only feature that is directly encoded by the gene; all structural features are derived from the folded form of this sequence.